Protein AF-A0A2D6M7A3-F1 (afdb_monomer)

pLDDT: mean 88.53, std 9.13, range [59.22, 98.5]

Mean predicted aligned error: 9.31 Å

Radius of gyration: 21.41 Å; Cα contacts (8 Å, |Δi|>4): 533; chains: 1; bounding box: 52×38×62 Å

Nearest PDB structures (foldseek):
  8xf6-assembly1_B  TM=5.088E-01  e=5.674E-06  Homo sapiens
  3fcu-assembly2_D  TM=5.074E-01  e=4.278E-06  Homo sapiens
  2iue-assembly1_A  TM=6.075E-01  e=1.885E-04  Mus musculus
  8zmn-assembly1_A  TM=5.609E-01  e=1.683E-04  Rattus norvegicus
  8zjf-assembly1_A  TM=5.596E-01  e=3.558E-03  Homo sapiens

Solvent-accessible surface area (backbone atoms only — not comparable to full-atom values): 14429 Å² total; per-residue (Å²): 121,51,74,40,71,53,63,30,53,67,74,62,65,36,40,33,35,39,34,32,31,47,39,34,80,81,40,67,83,44,52,67,59,51,33,54,40,49,51,53,48,52,57,55,47,54,72,63,32,74,48,41,34,38,36,40,31,30,7,16,64,91,62,66,31,78,52,67,78,41,40,78,86,51,54,72,65,60,61,52,42,45,77,78,69,49,63,74,41,92,45,48,16,41,68,53,12,50,54,48,38,49,72,30,83,72,35,50,67,63,62,53,90,80,30,28,39,37,39,36,42,38,31,68,43,38,60,65,45,94,72,49,45,65,61,52,49,55,48,51,51,64,75,43,65,88,34,59,67,52,73,45,26,32,20,27,45,90,88,46,91,79,68,62,90,88,27,37,14,58,50,40,38,50,38,18,44,78,70,77,37,73,48,41,51,58,75,53,94,69,60,70,60,55,57,77,61,32,55,92,83,54,57,62,58,36,61,44,70,54,91,63,77,64,61,40,73,94,50,56,46,44,26,51,73,88,40,80,61,82,64,62,46,79,40,76,95,71,45,26,42,36,43,80,55,66,61,58,65,57,40,38,40,38,39,37,30,39,60,72,131

Secondary structure (DSSP, 8-state):
-EEEEEEPPPP---EEEEEEE--SSGGGGTHHHHHHHHHHHHHHHHHH-S-EEEEEEES-TTS--EEEEE-TTS-HHHHHHHHHHSPP-S---HHHHHHHHHHSHHHHTSS-TTSEEEEEEEESS---SS--HHHHHHHHHHHTSSS-EEEEEEEPPTT-SSS-TTS--HHHHHHHHHTT-PPEETT-S--THHHHH-HHHH---SEEE-SSSSB-GGG-EEEETTEE--SEEEEGGGTEEEESSPPPTT-EEEEEE-B--

Structure (mmCIF, N/CA/C/O backbone):
data_AF-A0A2D6M7A3-F1
#
_entry.id   AF-A0A2D6M7A3-F1
#
loop_
_atom_site.group_PDB
_atom_site.id
_atom_site.type_symbol
_atom_site.label_atom_id
_atom_site.label_alt_id
_atom_site.label_comp_id
_atom_site.label_asym_id
_atom_site.label_entity_id
_atom_site.label_seq_id
_atom_site.pdbx_PDB_ins_code
_atom_site.Cartn_x
_atom_site.Cartn_y
_atom_site.Cartn_z
_atom_site.occupancy
_atom_site.B_iso_or_equiv
_atom_site.auth_seq_id
_atom_site.auth_comp_id
_atom_site.auth_asym_id
_atom_site.auth_atom_id
_atom_site.pdbx_PDB_model_num
ATOM 1 N N . MET A 1 1 ? -20.540 15.233 32.320 1.00 81.88 1 MET A N 1
ATOM 2 C CA . MET A 1 1 ? -20.611 13.918 31.666 1.00 81.88 1 MET A CA 1
ATOM 3 C C . MET A 1 1 ? -19.964 14.115 30.325 1.00 81.88 1 MET A C 1
ATOM 5 O O . MET A 1 1 ? -20.410 14.995 29.595 1.00 81.88 1 MET A O 1
ATOM 9 N N . VAL A 1 2 ? -18.862 13.417 30.117 1.00 92.69 2 VAL A N 1
ATOM 10 C CA . VAL A 1 2 ? -18.046 13.458 28.906 1.00 92.69 2 VAL A CA 1
ATOM 11 C C . VAL A 1 2 ? -18.419 12.233 28.083 1.00 92.69 2 VAL A C 1
ATOM 13 O O . VAL A 1 2 ? -18.835 11.224 28.662 1.00 92.69 2 VAL A O 1
ATOM 16 N N . VAL A 1 3 ? -18.362 12.362 26.762 1.00 93.50 3 VAL A N 1
ATOM 17 C CA . VAL A 1 3 ? -18.581 11.256 25.834 1.00 93.50 3 VAL A CA 1
ATOM 18 C C . VAL A 1 3 ? -17.462 11.295 24.808 1.00 93.50 3 VAL A C 1
ATOM 20 O O . VAL A 1 3 ? -17.334 12.297 24.107 1.00 93.50 3 VAL A O 1
ATOM 23 N N . ASP A 1 4 ? -16.697 10.213 24.733 1.00 93.38 4 ASP A N 1
ATOM 24 C CA . ASP A 1 4 ? -15.744 9.954 23.656 1.00 93.38 4 ASP A CA 1
ATOM 25 C C . ASP A 1 4 ? -16.260 8.805 22.800 1.00 93.38 4 ASP A C 1
ATOM 27 O O . ASP A 1 4 ? -16.917 7.893 23.303 1.00 93.38 4 ASP A O 1
ATOM 31 N N . SER A 1 5 ? -15.997 8.849 21.499 1.00 90.56 5 SER A N 1
ATOM 32 C CA . SER A 1 5 ? -16.544 7.867 20.568 1.00 90.56 5 SER A CA 1
ATOM 33 C C . SER A 1 5 ? -15.648 7.653 19.363 1.00 90.56 5 SER A C 1
ATOM 35 O O . SER A 1 5 ? -14.982 8.589 18.916 1.00 90.56 5 SER A O 1
ATOM 37 N N . PHE A 1 6 ? -15.724 6.466 18.771 1.00 84.19 6 PHE A N 1
ATOM 38 C CA . PHE A 1 6 ? -15.238 6.209 17.419 1.00 84.19 6 PHE A CA 1
ATOM 39 C C . PHE A 1 6 ? -16.247 5.354 16.648 1.00 84.19 6 PHE A C 1
ATOM 41 O O . PHE A 1 6 ? -17.058 4.643 17.237 1.00 84.19 6 PHE A O 1
ATOM 48 N N . ILE A 1 7 ? -16.187 5.432 15.322 1.00 83.25 7 ILE A N 1
ATOM 49 C CA . ILE A 1 7 ? -16.894 4.522 14.417 1.00 83.25 7 ILE A CA 1
ATOM 50 C C . ILE A 1 7 ? -15.827 3.623 13.803 1.00 83.25 7 ILE A C 1
ATOM 52 O O . ILE A 1 7 ? -14.792 4.139 13.366 1.00 83.25 7 ILE A O 1
ATOM 56 N N . GLN A 1 8 ? -16.036 2.305 13.825 1.00 80.75 8 GLN A N 1
ATOM 57 C CA . GLN A 1 8 ? -15.133 1.382 13.144 1.00 80.75 8 GLN A CA 1
ATOM 58 C C . GLN A 1 8 ? -15.080 1.719 11.653 1.00 80.75 8 GLN A C 1
ATOM 60 O O . GLN A 1 8 ? -16.109 2.087 11.082 1.00 80.75 8 GLN A O 1
ATOM 65 N N . PRO A 1 9 ? -13.918 1.575 10.997 1.00 69.62 9 PRO A N 1
ATOM 66 C CA . PRO A 1 9 ? -13.862 1.691 9.547 1.00 69.62 9 PRO A CA 1
ATOM 67 C C . PRO A 1 9 ? -14.862 0.727 8.890 1.00 69.62 9 PRO A C 1
ATOM 69 O O . PRO A 1 9 ? -15.189 -0.322 9.442 1.00 69.62 9 PRO A O 1
ATOM 72 N N . GLU A 1 10 ? -15.374 1.111 7.723 1.00 69.44 10 GLU A N 1
ATOM 73 C CA . GLU A 1 10 ? -16.173 0.222 6.878 1.00 69.44 10 GLU A CA 1
ATOM 74 C C . GLU A 1 10 ? -15.269 -0.862 6.265 1.00 69.44 10 GLU A C 1
ATOM 76 O O . GLU A 1 10 ? -14.080 -0.599 6.006 1.00 69.44 10 GLU A O 1
ATOM 81 N N . PRO A 1 11 ? -15.805 -2.075 6.022 1.00 70.44 11 PRO A N 1
ATOM 82 C CA . PRO A 1 11 ? -15.022 -3.127 5.402 1.00 70.44 11 PRO A CA 1
ATOM 83 C C . PRO A 1 11 ? -14.603 -2.676 4.004 1.00 70.44 11 PRO A C 1
ATOM 85 O O . PRO A 1 11 ? -15.306 -1.924 3.331 1.00 70.44 11 PRO A O 1
ATOM 88 N N . ILE A 1 12 ? -13.443 -3.136 3.555 1.00 77.75 12 ILE A N 1
ATOM 89 C CA . ILE A 1 12 ? -13.018 -2.891 2.180 1.00 77.75 12 ILE A CA 1
ATOM 90 C C . ILE A 1 12 ? -13.894 -3.747 1.280 1.00 77.75 12 ILE A C 1
ATOM 92 O O . ILE A 1 12 ? -13.818 -4.973 1.321 1.00 77.75 12 ILE A O 1
ATOM 96 N N . GLU A 1 13 ? -14.755 -3.104 0.500 1.00 81.88 13 GLU A N 1
ATOM 97 C CA . GLU A 1 13 ? -15.608 -3.808 -0.452 1.00 81.88 13 GLU A CA 1
ATOM 98 C C . GLU A 1 13 ? -14.823 -4.109 -1.728 1.00 81.88 13 GLU A C 1
ATOM 100 O O . GLU A 1 13 ? -14.692 -5.273 -2.098 1.00 81.88 13 GLU A O 1
ATOM 105 N N . GLU A 1 14 ? -14.217 -3.085 -2.332 1.00 91.38 14 GLU A N 1
ATOM 106 C CA . GLU A 1 14 ? -13.440 -3.178 -3.568 1.00 91.38 14 GLU A CA 1
ATOM 107 C C . GLU A 1 14 ? -12.038 -2.584 -3.372 1.00 91.38 14 GLU A C 1
ATOM 109 O O . GLU A 1 14 ? -11.898 -1.507 -2.792 1.00 91.38 14 GLU A O 1
ATOM 114 N N . LEU A 1 15 ? -11.002 -3.270 -3.869 1.00 93.06 15 LEU A N 1
ATOM 115 C CA . LEU A 1 15 ? -9.606 -2.839 -3.722 1.00 93.06 15 LEU A CA 1
ATOM 116 C C . LEU A 1 15 ? -8.824 -2.962 -5.029 1.00 93.06 15 LEU A C 1
ATOM 118 O O . LEU A 1 15 ? -8.725 -4.042 -5.610 1.00 93.06 15 LEU A O 1
ATOM 122 N N . ASP A 1 16 ? -8.211 -1.878 -5.480 1.00 95.62 16 ASP A N 1
ATOM 123 C CA . ASP A 1 16 ? -7.291 -1.901 -6.615 1.00 95.62 16 ASP A CA 1
ATOM 124 C C . ASP A 1 16 ? -5.852 -1.745 -6.127 1.00 95.62 16 ASP A C 1
ATOM 126 O O . ASP A 1 16 ? -5.492 -0.766 -5.478 1.00 95.62 16 ASP A O 1
ATOM 130 N N . VAL A 1 17 ? -5.022 -2.737 -6.441 1.00 94.88 17 VAL A N 1
ATOM 131 C CA . VAL A 1 17 ? -3.622 -2.817 -6.036 1.00 94.88 17 VAL A CA 1
ATOM 132 C C . VAL A 1 17 ? -2.731 -2.650 -7.260 1.00 94.88 17 VAL A C 1
ATOM 134 O O . VAL A 1 17 ? -2.709 -3.501 -8.151 1.00 94.88 17 VAL A O 1
ATOM 137 N N . LEU A 1 18 ? -1.975 -1.559 -7.313 1.00 96.81 18 LEU A N 1
ATOM 138 C CA . LEU A 1 18 ? -0.970 -1.335 -8.347 1.00 96.81 18 LEU A CA 1
ATOM 139 C C . LEU A 1 18 ? 0.415 -1.605 -7.770 1.00 96.81 18 LEU A C 1
ATOM 141 O O . LEU A 1 18 ? 0.785 -1.040 -6.748 1.00 96.81 18 LEU A O 1
ATOM 145 N N . ILE A 1 19 ? 1.192 -2.444 -8.439 1.00 95.50 19 ILE A N 1
ATOM 146 C CA . ILE A 1 19 ? 2.568 -2.761 -8.076 1.00 95.50 19 ILE A CA 1
ATOM 147 C C . ILE A 1 19 ? 3.467 -2.135 -9.130 1.00 95.50 19 ILE A C 1
ATOM 149 O O . ILE A 1 19 ? 3.507 -2.581 -10.276 1.00 95.50 19 ILE A O 1
ATOM 153 N N . SER A 1 20 ? 4.173 -1.087 -8.735 1.00 96.56 20 SER A N 1
ATOM 154 C CA . SER A 1 20 ? 5.286 -0.537 -9.491 1.00 96.56 20 SER A CA 1
ATOM 155 C C . SER A 1 20 ? 6.539 -1.288 -9.067 1.00 96.56 20 SER A C 1
ATOM 157 O O . SER A 1 20 ? 6.885 -1.293 -7.885 1.00 96.56 20 SER A O 1
ATOM 159 N N . LEU A 1 21 ? 7.153 -1.996 -10.013 1.00 94.75 21 LEU A N 1
ATOM 160 C CA . LEU A 1 21 ? 8.250 -2.922 -9.763 1.00 94.75 21 LEU A CA 1
ATOM 161 C C . LEU A 1 21 ? 9.481 -2.514 -10.563 1.00 94.75 21 LEU A C 1
ATOM 163 O O . LEU A 1 21 ? 9.412 -2.335 -11.787 1.00 94.75 21 LEU A O 1
ATOM 167 N N . ASP A 1 22 ? 10.612 -2.413 -9.876 1.00 92.50 22 ASP A N 1
ATOM 168 C CA . ASP A 1 22 ? 11.895 -2.341 -10.541 1.00 92.50 22 ASP A CA 1
ATOM 169 C C . ASP A 1 22 ? 12.209 -3.680 -11.234 1.00 92.50 22 ASP A C 1
ATOM 171 O O . ASP A 1 22 ? 12.154 -4.763 -10.650 1.00 92.50 22 ASP A O 1
ATOM 175 N N . THR A 1 23 ? 12.506 -3.592 -12.528 1.00 90.81 23 THR A N 1
ATOM 176 C CA . THR A 1 23 ? 12.861 -4.726 -13.397 1.00 90.81 23 THR A CA 1
ATOM 177 C C . THR A 1 23 ? 14.233 -4.532 -14.047 1.00 90.81 23 THR A C 1
ATOM 179 O O . THR A 1 23 ? 14.545 -5.124 -15.095 1.00 90.81 23 THR A O 1
ATOM 182 N N . SER A 1 24 ? 15.041 -3.668 -13.437 1.00 87.50 24 SER A N 1
ATOM 183 C CA . SER A 1 24 ? 16.445 -3.450 -13.733 1.00 87.50 24 SER A CA 1
ATOM 184 C C . SER A 1 24 ? 17.261 -4.739 -13.574 1.00 87.50 24 SER A C 1
ATOM 186 O O . SER A 1 24 ? 16.793 -5.801 -13.147 1.00 87.50 24 SER A O 1
ATOM 188 N N . GLY A 1 25 ? 18.522 -4.677 -13.998 1.00 78.62 25 GLY A N 1
ATOM 189 C CA . GLY A 1 25 ? 19.418 -5.827 -13.927 1.00 78.62 25 GLY A CA 1
ATOM 190 C C . GLY A 1 25 ? 19.862 -6.192 -12.507 1.00 78.62 25 GLY A C 1
ATOM 191 O O . GLY A 1 25 ? 20.263 -7.341 -12.310 1.00 78.62 25 GLY A O 1
ATOM 192 N N . SER A 1 26 ? 19.828 -5.250 -11.558 1.00 79.69 26 SER A N 1
ATOM 193 C CA . SER A 1 26 ? 20.210 -5.466 -10.152 1.00 79.69 26 SER A CA 1
ATOM 194 C C . SER A 1 26 ? 19.178 -6.331 -9.428 1.00 79.69 26 SER A C 1
ATOM 196 O O . SER A 1 26 ? 19.553 -7.301 -8.774 1.00 79.69 26 SER A O 1
ATOM 198 N N . MET A 1 27 ? 17.898 -6.139 -9.752 1.00 80.25 27 MET A N 1
ATOM 199 C CA . MET A 1 27 ? 16.759 -6.906 -9.233 1.00 80.25 27 MET A CA 1
ATOM 200 C C . MET A 1 27 ? 16.720 -8.395 -9.624 1.00 80.25 27 MET A C 1
ATOM 202 O O . MET A 1 27 ? 15.847 -9.136 -9.164 1.00 80.25 27 MET A O 1
ATOM 206 N N . HIS A 1 28 ? 17.629 -8.880 -10.483 1.00 69.50 28 HIS A N 1
ATOM 207 C CA . HIS A 1 28 ? 17.561 -10.253 -11.001 1.00 69.50 28 HIS A CA 1
ATOM 208 C C . HIS A 1 28 ? 17.656 -11.324 -9.908 1.00 69.50 28 HIS A C 1
ATOM 210 O O . HIS A 1 28 ? 17.030 -12.380 -10.031 1.00 69.50 28 HIS A O 1
ATOM 216 N N . ASP A 1 29 ? 18.407 -11.040 -8.845 1.00 67.56 29 ASP A N 1
ATOM 217 C CA . ASP A 1 29 ? 18.586 -11.955 -7.720 1.00 67.56 29 ASP A CA 1
ATOM 218 C C . ASP A 1 29 ? 17.421 -11.865 -6.706 1.00 67.56 29 ASP A C 1
ATOM 220 O O . ASP A 1 29 ? 17.256 -12.776 -5.898 1.00 67.56 29 ASP A O 1
ATOM 224 N N . ASN A 1 30 ? 16.560 -10.839 -6.799 1.00 68.75 30 ASN A N 1
ATOM 225 C CA . ASN A 1 30 ? 15.437 -10.585 -5.886 1.00 68.75 30 ASN A CA 1
ATOM 226 C C . ASN A 1 30 ? 14.082 -11.095 -6.404 1.00 68.75 30 ASN A C 1
ATOM 228 O O . ASN A 1 30 ? 13.102 -11.091 -5.662 1.00 68.75 30 ASN A O 1
ATOM 232 N N . PHE A 1 31 ? 13.976 -11.561 -7.655 1.00 69.81 31 PHE A N 1
ATOM 233 C CA . PHE A 1 31 ? 12.684 -11.989 -8.218 1.00 69.81 31 PHE A CA 1
ATOM 234 C C . PHE A 1 31 ? 12.027 -13.159 -7.471 1.00 69.81 31 PHE A C 1
ATOM 236 O O . PHE A 1 31 ? 10.799 -13.264 -7.480 1.00 69.81 31 PHE A O 1
ATOM 243 N N . GLU A 1 32 ? 12.810 -14.045 -6.846 1.00 73.06 32 GLU A N 1
ATOM 244 C CA . GLU A 1 32 ? 12.264 -15.134 -6.024 1.00 73.06 32 GLU A CA 1
ATOM 245 C C . GLU A 1 32 ? 11.628 -14.586 -4.737 1.00 73.06 32 GLU A C 1
ATOM 247 O O . GLU A 1 32 ? 10.501 -14.961 -4.407 1.00 73.06 32 GLU A O 1
ATOM 252 N N . ASP A 1 33 ? 12.290 -13.635 -4.076 1.00 75.50 33 ASP A N 1
ATOM 253 C CA . ASP A 1 33 ? 11.784 -12.975 -2.869 1.00 75.50 33 ASP A CA 1
ATOM 254 C C . ASP A 1 33 ? 10.561 -12.108 -3.181 1.00 75.50 33 ASP A C 1
ATOM 256 O O . ASP A 1 33 ? 9.543 -12.209 -2.497 1.00 75.50 33 ASP A O 1
ATOM 260 N N . VAL A 1 34 ? 10.590 -11.368 -4.296 1.00 79.06 34 VAL A N 1
ATOM 261 C CA . VAL A 1 34 ? 9.432 -10.619 -4.807 1.00 79.06 34 VAL A CA 1
ATOM 262 C C . VAL A 1 34 ? 8.253 -11.557 -5.050 1.00 79.06 34 VAL A C 1
ATOM 264 O O . VAL A 1 34 ? 7.145 -11.273 -4.603 1.00 79.06 34 VAL A O 1
ATOM 267 N N . ALA A 1 35 ? 8.456 -12.694 -5.720 1.00 78.50 35 ALA A N 1
ATOM 268 C CA . ALA A 1 35 ? 7.373 -13.642 -5.982 1.00 78.50 35 ALA A CA 1
ATOM 269 C C . ALA A 1 35 ? 6.780 -14.222 -4.684 1.00 78.50 35 ALA A C 1
ATOM 271 O O . ALA A 1 35 ? 5.557 -14.310 -4.555 1.00 78.50 35 ALA A O 1
ATOM 272 N N . ASN A 1 36 ? 7.622 -14.574 -3.708 1.00 79.75 36 ASN A N 1
ATOM 273 C CA . ASN A 1 36 ? 7.169 -15.065 -2.404 1.00 79.75 36 ASN A CA 1
ATOM 274 C C . ASN A 1 36 ? 6.400 -13.988 -1.625 1.00 79.75 36 ASN A C 1
ATOM 276 O O . ASN A 1 36 ? 5.311 -14.258 -1.111 1.00 79.75 36 ASN A O 1
ATOM 280 N N . GLY A 1 37 ? 6.919 -12.760 -1.596 1.00 80.81 37 GLY A N 1
ATOM 281 C CA . GLY A 1 37 ? 6.265 -11.614 -0.974 1.00 80.81 37 GLY A CA 1
ATOM 282 C C . GLY A 1 37 ? 4.910 -11.298 -1.610 1.00 80.81 37 GLY A C 1
ATOM 283 O O . GLY A 1 37 ? 3.940 -11.042 -0.898 1.00 80.81 37 GLY A O 1
ATOM 284 N N . MET A 1 38 ? 4.798 -11.404 -2.938 1.00 80.25 38 MET A N 1
ATOM 285 C CA . MET A 1 38 ? 3.532 -11.201 -3.653 1.00 80.25 38 MET A CA 1
ATOM 286 C C . MET A 1 38 ? 2.474 -12.253 -3.310 1.00 80.25 38 MET A C 1
ATOM 288 O O . MET A 1 38 ? 1.291 -11.924 -3.244 1.00 80.25 38 MET A O 1
ATOM 292 N N . GLU A 1 39 ? 2.860 -13.504 -3.054 1.00 83.12 39 GLU A N 1
ATOM 293 C CA . GLU A 1 39 ? 1.905 -14.527 -2.611 1.00 83.12 39 GLU A CA 1
ATOM 294 C C . GLU A 1 39 ? 1.387 -14.252 -1.197 1.00 83.12 39 GLU A C 1
ATOM 296 O O . GLU A 1 39 ? 0.187 -14.392 -0.951 1.00 83.12 39 GLU A O 1
ATOM 301 N N . LEU A 1 40 ? 2.258 -13.826 -0.276 1.00 82.06 40 LEU A N 1
ATOM 302 C CA . LEU A 1 40 ? 1.838 -13.408 1.067 1.00 82.06 40 LEU A CA 1
ATOM 303 C C . LEU A 1 40 ? 0.864 -12.231 0.987 1.00 82.06 40 LEU A C 1
ATOM 305 O O . LEU A 1 40 ? -0.221 -12.281 1.564 1.00 82.06 40 LEU A O 1
ATOM 309 N N . LEU A 1 41 ? 1.211 -11.225 0.188 1.00 83.62 41 LEU A N 1
ATOM 310 C CA . LEU A 1 41 ? 0.390 -10.049 -0.063 1.00 83.62 41 LEU A CA 1
ATOM 311 C C . LEU A 1 41 ? -0.979 -10.428 -0.642 1.00 83.62 41 LEU A C 1
ATOM 313 O O . LEU A 1 41 ? -1.999 -9.975 -0.129 1.00 83.62 41 LEU A O 1
ATOM 317 N N . ARG A 1 42 ? -1.035 -11.308 -1.651 1.00 85.00 42 ARG A N 1
ATOM 318 C CA . ARG A 1 42 ? -2.300 -11.813 -2.213 1.00 85.00 42 ARG A CA 1
ATOM 319 C C . ARG A 1 42 ? -3.165 -12.474 -1.141 1.00 85.00 42 ARG A C 1
ATOM 321 O O . ARG A 1 42 ? -4.359 -12.198 -1.064 1.00 85.00 42 ARG A O 1
ATOM 328 N N . LEU A 1 43 ? -2.575 -13.346 -0.322 1.00 85.12 43 LEU A N 1
ATOM 329 C CA . LEU A 1 43 ? -3.286 -14.039 0.755 1.00 85.12 43 LEU A CA 1
ATOM 330 C C . LEU A 1 43 ? -3.809 -13.073 1.820 1.00 85.12 43 LEU A C 1
ATOM 332 O O . LEU A 1 43 ? -4.890 -13.300 2.361 1.00 85.12 43 LEU A O 1
ATOM 336 N N . ASP A 1 44 ? -3.058 -12.022 2.128 1.00 84.38 44 ASP A N 1
ATOM 337 C CA . ASP A 1 44 ? -3.465 -10.991 3.077 1.00 84.38 44 ASP A CA 1
ATOM 338 C C . ASP A 1 44 ? -4.607 -10.134 2.516 1.00 84.38 44 ASP A C 1
ATOM 340 O O . ASP A 1 44 ? -5.608 -9.938 3.202 1.00 84.38 44 ASP A O 1
ATOM 344 N N . ILE A 1 45 ? -4.533 -9.729 1.246 1.00 86.25 45 ILE A N 1
ATOM 345 C CA . ILE A 1 45 ? -5.610 -9.007 0.550 1.00 86.25 45 ILE A CA 1
ATOM 346 C C . ILE A 1 45 ? -6.889 -9.850 0.474 1.00 86.25 45 ILE A C 1
ATOM 348 O O . ILE A 1 45 ? -7.973 -9.348 0.761 1.00 86.25 45 ILE A O 1
ATOM 352 N N . GLU A 1 46 ? -6.778 -11.148 0.184 1.00 86.12 46 GLU A N 1
ATOM 353 C CA . GLU A 1 46 ? -7.920 -12.075 0.137 1.00 86.12 46 GLU A CA 1
ATOM 354 C C . GLU A 1 46 ? -8.623 -12.272 1.484 1.00 86.12 46 GLU A C 1
ATOM 356 O O . GLU A 1 46 ? -9.779 -12.703 1.521 1.00 86.12 46 GLU A O 1
ATOM 361 N N . ARG A 1 47 ? -7.951 -11.965 2.601 1.00 81.19 47 ARG A N 1
ATOM 362 C CA . ARG A 1 47 ? -8.595 -11.930 3.924 1.00 81.19 47 ARG A CA 1
ATOM 363 C C . ARG A 1 47 ? -9.435 -10.673 4.126 1.00 81.19 47 ARG A C 1
ATOM 365 O O . ARG A 1 47 ? -10.328 -10.704 4.969 1.00 81.19 47 ARG A O 1
ATOM 372 N N . LEU A 1 48 ? -9.146 -9.604 3.386 1.00 79.56 48 LEU A N 1
ATOM 373 C CA . LEU A 1 48 ? -9.847 -8.324 3.461 1.00 79.56 48 LEU A CA 1
ATOM 374 C C . LEU A 1 48 ? -11.033 -8.296 2.498 1.00 79.56 48 LEU A C 1
ATOM 376 O O . LEU A 1 48 ? -12.156 -8.030 2.918 1.00 79.56 48 LEU A O 1
ATOM 380 N N . THR A 1 49 ? -10.798 -8.617 1.224 1.00 85.81 49 THR A N 1
ATOM 381 C CA . THR A 1 49 ? -11.835 -8.666 0.189 1.00 85.81 49 THR A CA 1
ATOM 382 C C . THR A 1 49 ? -11.516 -9.695 -0.895 1.00 85.81 49 THR A C 1
ATOM 384 O O . THR A 1 49 ? -10.362 -10.001 -1.185 1.00 85.81 49 THR A O 1
ATOM 387 N N . LEU A 1 50 ? -12.564 -10.225 -1.529 1.00 86.56 50 LEU A N 1
ATOM 388 C CA . LEU A 1 50 ? -12.456 -11.053 -2.735 1.00 86.56 50 LEU A CA 1
ATOM 389 C C . LEU A 1 50 ? -12.633 -10.242 -4.030 1.00 86.56 50 LEU A C 1
ATOM 391 O O . LEU A 1 50 ? -12.466 -10.803 -5.118 1.00 86.56 50 LEU A O 1
ATOM 395 N N . ASP A 1 51 ? -12.981 -8.957 -3.922 1.00 92.19 51 ASP A N 1
ATOM 396 C CA . ASP A 1 51 ? -13.161 -8.037 -5.047 1.00 92.19 51 ASP A CA 1
ATOM 397 C C . ASP A 1 51 ? -11.942 -7.115 -5.206 1.00 92.19 51 ASP A C 1
ATOM 399 O O . ASP A 1 51 ? -11.987 -5.895 -5.015 1.00 92.19 51 ASP A O 1
ATOM 403 N N . TYR A 1 52 ? -10.812 -7.737 -5.542 1.00 93.25 52 TYR A N 1
ATOM 404 C CA . TYR A 1 52 ? -9.551 -7.044 -5.770 1.00 93.25 52 TYR A CA 1
ATOM 405 C C . TYR A 1 52 ? -9.107 -7.087 -7.235 1.00 93.25 52 TYR A C 1
ATOM 407 O O . TYR A 1 52 ? -9.456 -8.012 -7.978 1.00 93.25 52 TYR A O 1
ATOM 415 N N . LYS A 1 53 ? -8.260 -6.131 -7.632 1.00 94.62 53 LYS A N 1
ATOM 416 C CA . LYS A 1 53 ? -7.492 -6.189 -8.884 1.00 94.62 53 LYS A CA 1
ATOM 417 C C . LYS A 1 53 ? -6.027 -5.854 -8.658 1.00 94.62 53 LYS A C 1
ATOM 419 O O . LYS A 1 53 ? -5.717 -4.794 -8.140 1.00 94.62 53 LYS A O 1
ATOM 424 N N . PHE A 1 54 ? -5.137 -6.709 -9.140 1.00 94.81 54 PHE A N 1
ATOM 425 C CA . PHE A 1 54 ? -3.702 -6.465 -9.202 1.00 94.81 54 PHE A CA 1
ATOM 426 C C . PHE A 1 54 ? -3.277 -6.004 -10.589 1.00 94.81 54 PHE A C 1
ATOM 428 O O . PHE A 1 54 ? -3.586 -6.656 -11.587 1.00 94.81 54 PHE A O 1
ATOM 435 N N . GLY A 1 55 ? -2.523 -4.916 -10.650 1.00 95.44 55 GLY A N 1
ATOM 436 C CA . GLY A 1 55 ? -1.787 -4.483 -11.831 1.00 95.44 55 GLY A CA 1
ATOM 437 C C . GLY A 1 55 ? -0.300 -4.430 -11.520 1.00 95.44 55 GLY A C 1
ATOM 438 O O . GLY A 1 55 ? 0.079 -4.010 -10.435 1.00 95.44 55 GLY A O 1
ATOM 439 N N . TYR A 1 56 ? 0.533 -4.829 -12.471 1.00 95.38 56 TYR A N 1
ATOM 440 C CA . TYR A 1 56 ? 1.986 -4.739 -12.369 1.00 95.38 56 TYR A CA 1
ATOM 441 C C . TYR A 1 56 ? 2.494 -3.799 -13.451 1.00 95.38 56 TYR A C 1
ATOM 443 O O . TYR A 1 56 ? 2.130 -3.972 -14.617 1.00 95.38 56 TYR A O 1
ATOM 451 N N . ILE A 1 57 ? 3.333 -2.838 -13.079 1.00 97.00 57 ILE A N 1
ATOM 452 C CA . ILE A 1 57 ? 4.018 -1.944 -14.010 1.00 97.00 57 ILE A CA 1
ATOM 453 C C . ILE A 1 57 ? 5.521 -1.940 -13.764 1.00 97.00 57 ILE A C 1
ATOM 455 O O . ILE A 1 57 ? 5.977 -2.223 -12.658 1.00 97.00 57 ILE A O 1
ATOM 459 N N . THR A 1 58 ? 6.291 -1.604 -14.795 1.00 96.19 58 THR A N 1
ATOM 460 C CA . THR A 1 58 ? 7.726 -1.332 -14.642 1.00 96.19 58 THR A CA 1
ATOM 461 C C . THR A 1 58 ? 7.967 0.084 -14.123 1.00 96.19 58 THR A C 1
ATOM 463 O O . THR A 1 58 ? 7.175 0.989 -14.383 1.00 96.19 58 THR A O 1
ATOM 466 N N . MET A 1 59 ? 9.100 0.307 -13.460 1.00 95.94 59 MET A N 1
ATOM 467 C CA . MET A 1 59 ? 9.539 1.630 -12.989 1.00 95.94 59 MET A CA 1
ATOM 468 C C . MET A 1 59 ? 10.231 2.489 -14.067 1.00 95.94 59 MET A C 1
ATOM 470 O O . MET A 1 59 ? 11.074 3.322 -13.762 1.00 95.94 59 MET A O 1
ATOM 474 N N . ASP A 1 60 ? 9.870 2.337 -15.345 1.00 95.50 60 ASP A N 1
ATOM 475 C CA . ASP A 1 60 ? 10.465 3.111 -16.444 1.00 95.50 60 ASP A CA 1
ATOM 476 C C . ASP A 1 60 ? 9.379 3.852 -17.237 1.00 95.50 60 ASP A C 1
ATOM 478 O O . ASP A 1 60 ? 8.679 3.241 -18.053 1.00 95.50 60 ASP A O 1
ATOM 482 N N . PRO A 1 61 ? 9.235 5.180 -17.067 1.00 93.62 61 PRO A N 1
ATOM 483 C CA . PRO A 1 61 ? 8.211 5.950 -17.772 1.00 93.62 61 PRO A CA 1
ATOM 484 C C . PRO A 1 61 ? 8.444 6.016 -19.290 1.00 93.62 61 PRO A C 1
ATOM 486 O O . PRO A 1 61 ? 7.528 6.349 -20.043 1.00 93.62 61 PRO A O 1
ATOM 489 N N . THR A 1 62 ? 9.653 5.715 -19.773 1.00 92.12 62 THR A N 1
ATOM 490 C CA . THR A 1 62 ? 9.978 5.710 -21.207 1.00 92.12 62 THR A CA 1
ATOM 491 C C . THR A 1 62 ? 9.665 4.375 -21.878 1.00 92.12 62 THR A C 1
ATOM 493 O O . THR A 1 62 ? 9.488 4.327 -23.100 1.00 92.12 62 THR A O 1
ATOM 496 N N . ASN A 1 63 ? 9.562 3.307 -21.087 1.00 91.38 63 ASN A N 1
ATOM 497 C CA . ASN A 1 63 ? 9.271 1.950 -21.527 1.00 91.38 63 ASN A CA 1
ATOM 498 C C . ASN A 1 63 ? 8.367 1.235 -20.512 1.00 91.38 63 ASN A C 1
ATOM 500 O O . ASN A 1 63 ? 8.742 0.215 -19.929 1.00 91.38 63 ASN A O 1
ATOM 504 N N . ILE A 1 64 ? 7.171 1.794 -20.310 1.00 93.81 64 ILE A N 1
ATOM 505 C CA . ILE A 1 64 ? 6.203 1.252 -19.360 1.00 93.81 64 ILE A CA 1
ATOM 506 C C . ILE A 1 64 ? 5.730 -0.133 -19.827 1.00 93.81 64 ILE A C 1
ATOM 508 O O . ILE A 1 64 ? 5.140 -0.292 -20.899 1.00 93.81 64 ILE A O 1
ATOM 512 N N . GLY A 1 65 ? 6.030 -1.158 -19.036 1.00 94.50 65 GLY A N 1
ATOM 513 C CA . GLY A 1 65 ? 5.390 -2.462 -19.124 1.00 94.50 65 GLY A CA 1
ATOM 514 C C . GLY A 1 65 ? 4.152 -2.464 -18.241 1.00 94.50 65 GLY A C 1
ATOM 515 O O . GLY A 1 65 ? 4.179 -1.868 -17.171 1.00 94.50 65 GLY A O 1
ATOM 516 N N . TYR A 1 66 ? 3.084 -3.130 -18.674 1.00 95.69 66 TYR A N 1
ATOM 517 C CA . TYR A 1 66 ? 1.893 -3.355 -17.858 1.00 95.69 66 TYR A CA 1
ATOM 518 C C . TYR A 1 66 ? 1.406 -4.791 -18.018 1.00 95.69 66 TYR A C 1
ATOM 520 O O . TYR A 1 66 ? 1.333 -5.312 -19.136 1.00 95.69 66 TYR A O 1
ATOM 528 N N . ILE A 1 67 ? 1.073 -5.430 -16.898 1.00 94.12 67 ILE A N 1
ATOM 529 C CA . ILE A 1 67 ? 0.471 -6.759 -16.859 1.00 94.12 67 ILE A CA 1
ATOM 530 C C . ILE A 1 67 ? -0.651 -6.784 -15.821 1.00 94.12 67 ILE A C 1
ATOM 532 O O . ILE A 1 67 ? -0.487 -6.333 -14.689 1.00 94.12 67 ILE A O 1
ATOM 536 N N . GLY A 1 68 ? -1.792 -7.344 -16.220 1.00 92.50 68 GLY A N 1
ATOM 537 C CA . GLY A 1 68 ? -3.001 -7.443 -15.412 1.00 92.50 68 GLY A CA 1
ATOM 538 C C . GLY A 1 68 ? -4.249 -7.060 -16.223 1.00 92.50 68 GLY A C 1
ATOM 539 O O . GLY A 1 68 ? -4.197 -7.039 -17.457 1.00 92.50 68 GLY A O 1
ATOM 540 N N . PRO A 1 69 ? -5.374 -6.764 -15.553 1.00 93.62 69 PRO A N 1
ATOM 541 C CA . PRO A 1 69 ? -5.579 -6.955 -14.121 1.00 93.62 69 PRO A CA 1
ATOM 542 C C . PRO A 1 69 ? -5.666 -8.446 -13.762 1.00 93.62 69 PRO A C 1
ATOM 544 O O . PRO A 1 69 ? -6.212 -9.239 -14.530 1.00 93.62 69 PRO A O 1
ATOM 547 N N . TYR A 1 70 ? -5.159 -8.814 -12.588 1.00 93.50 70 TYR A N 1
ATOM 548 C CA . TYR A 1 70 ? -5.404 -10.118 -11.972 1.00 93.50 70 TYR A CA 1
ATOM 549 C C . TYR A 1 70 ? -6.392 -9.977 -10.820 1.00 93.50 70 TYR A C 1
ATOM 551 O O . TYR A 1 70 ? -6.290 -9.050 -10.028 1.00 93.50 70 TYR A O 1
ATOM 559 N N . ASP A 1 71 ? -7.328 -10.903 -10.708 1.00 92.56 71 ASP A N 1
ATOM 560 C CA . ASP A 1 71 ? -8.403 -10.889 -9.715 1.00 92.56 71 ASP A CA 1
ATOM 561 C C . ASP A 1 71 ? -8.574 -12.276 -9.074 1.00 92.56 71 ASP A C 1
ATOM 563 O O . ASP A 1 71 ? -7.819 -13.208 -9.365 1.00 92.56 71 ASP A O 1
ATOM 567 N N . SER A 1 72 ? -9.607 -12.448 -8.248 1.00 88.94 72 SER A N 1
ATOM 568 C CA . SER A 1 72 ? -9.924 -13.723 -7.587 1.00 88.94 72 SER A CA 1
ATOM 569 C C . SER A 1 72 ? -10.251 -14.885 -8.541 1.00 88.94 72 SER A C 1
ATOM 571 O O . SER A 1 72 ? -10.337 -16.038 -8.108 1.00 88.94 72 SER A O 1
ATOM 573 N N . SER A 1 73 ? -10.425 -14.623 -9.842 1.00 90.62 73 SER A N 1
ATOM 574 C CA . SER A 1 73 ? -10.590 -15.651 -10.876 1.00 90.62 73 SER A CA 1
ATOM 575 C C . SER A 1 73 ? -9.275 -16.063 -11.548 1.00 90.62 73 SER A C 1
ATOM 577 O O . SER A 1 73 ? -9.225 -17.093 -12.231 1.00 90.62 73 SER A O 1
ATOM 579 N N . SER A 1 74 ? -8.212 -15.282 -11.350 1.00 91.62 74 SER A N 1
ATOM 580 C CA . SER A 1 74 ? -6.875 -15.546 -11.881 1.00 91.62 74 SER A CA 1
ATOM 581 C C . SER A 1 74 ? -6.198 -16.684 -11.120 1.00 91.62 74 SER A C 1
ATOM 583 O O . SER A 1 74 ? -6.441 -16.897 -9.932 1.00 91.62 74 SER A O 1
ATOM 585 N N . SER A 1 75 ? -5.340 -17.458 -11.793 1.00 88.94 75 SER A N 1
ATOM 586 C CA . SER A 1 75 ? -4.611 -18.516 -11.092 1.00 88.94 75 SER A CA 1
ATOM 587 C C . SER A 1 75 ? -3.471 -17.923 -10.263 1.00 88.94 75 SER A C 1
ATOM 589 O O . SER A 1 75 ? -2.799 -16.990 -10.703 1.00 88.94 75 SER A O 1
ATOM 591 N N . SER A 1 76 ? -3.187 -18.506 -9.094 1.00 83.75 76 SER A N 1
ATOM 592 C CA . SER A 1 76 ? -2.045 -18.087 -8.265 1.00 83.75 76 SER A CA 1
ATOM 593 C C . SER A 1 76 ? -0.720 -18.166 -9.033 1.00 83.75 76 SER A C 1
ATOM 595 O O . SER A 1 76 ? 0.176 -17.366 -8.806 1.00 83.75 76 SER A O 1
ATOM 597 N N . ILE A 1 77 ? -0.607 -19.097 -9.992 1.00 85.94 77 ILE A N 1
ATOM 598 C CA . ILE A 1 77 ? 0.577 -19.232 -10.851 1.00 85.94 77 ILE A CA 1
ATOM 599 C C . ILE A 1 77 ? 0.725 -18.021 -11.776 1.00 85.94 77 ILE A C 1
ATOM 601 O O . ILE A 1 77 ? 1.837 -17.535 -11.943 1.00 85.94 77 ILE A O 1
ATOM 605 N N . ASP A 1 78 ? -0.362 -17.527 -12.374 1.00 87.94 78 ASP A N 1
ATOM 606 C CA . ASP A 1 78 ? -0.287 -16.376 -13.283 1.00 87.94 78 ASP A CA 1
ATOM 607 C C . ASP A 1 78 ? 0.160 -15.111 -12.540 1.00 87.94 78 ASP A C 1
ATOM 609 O O . ASP A 1 78 ? 0.973 -14.353 -13.063 1.00 87.94 78 ASP A O 1
ATOM 613 N N . MET A 1 79 ? -0.319 -14.928 -11.307 1.00 84.38 79 MET A N 1
ATOM 614 C CA . MET A 1 79 ? 0.051 -13.796 -10.456 1.00 84.38 79 MET A CA 1
ATOM 615 C C . MET A 1 79 ? 1.503 -13.900 -9.966 1.00 84.38 79 MET A C 1
ATOM 617 O O . MET A 1 79 ? 2.259 -12.941 -10.086 1.00 84.38 79 MET A O 1
ATOM 621 N N . LEU A 1 80 ? 1.938 -15.089 -9.529 1.00 84.94 80 LEU A N 1
ATOM 622 C CA . LEU A 1 80 ? 3.339 -15.372 -9.173 1.00 84.94 80 LEU A CA 1
ATOM 623 C C . LEU A 1 80 ? 4.311 -15.137 -10.337 1.00 84.94 80 LEU A C 1
ATOM 625 O O . LEU A 1 80 ? 5.458 -14.742 -10.139 1.00 84.94 80 LEU A O 1
ATOM 629 N N . MET A 1 81 ? 3.866 -15.404 -11.564 1.00 86.38 81 MET A N 1
ATOM 630 C CA . MET A 1 81 ? 4.674 -15.202 -12.763 1.00 86.38 81 MET A CA 1
ATOM 631 C C . MET A 1 81 ? 4.687 -13.748 -13.241 1.00 86.38 81 MET A C 1
ATOM 633 O O . MET A 1 81 ? 5.574 -13.406 -14.021 1.00 86.38 81 MET A O 1
ATOM 637 N N . ALA A 1 82 ? 3.754 -12.898 -12.801 1.00 87.44 82 ALA A N 1
ATOM 638 C CA . ALA A 1 82 ? 3.596 -11.538 -13.315 1.00 87.44 82 ALA A CA 1
ATOM 639 C C . ALA A 1 82 ? 4.885 -10.691 -13.247 1.00 87.44 82 ALA A C 1
ATOM 641 O O . ALA A 1 82 ? 5.243 -10.129 -14.287 1.00 87.44 82 ALA A O 1
ATOM 642 N N . PRO A 1 83 ? 5.658 -10.680 -12.136 1.00 85.56 83 PRO A N 1
ATOM 643 C CA . PRO A 1 83 ? 6.950 -9.985 -12.082 1.00 85.56 83 PRO A CA 1
ATOM 644 C C . PRO A 1 83 ? 7.924 -10.411 -13.190 1.00 85.56 83 PRO A C 1
ATOM 646 O O . PRO A 1 83 ? 8.573 -9.580 -13.813 1.00 85.56 83 PRO A O 1
ATOM 649 N N . ASN A 1 84 ? 7.973 -11.712 -13.497 1.00 85.19 84 ASN A N 1
ATOM 650 C CA . ASN A 1 84 ? 8.877 -12.288 -14.499 1.00 85.19 84 ASN A CA 1
ATOM 651 C C . ASN A 1 84 ? 8.422 -12.054 -15.949 1.00 85.19 84 ASN A C 1
ATOM 653 O O . ASN A 1 84 ? 9.177 -12.317 -16.888 1.00 85.19 84 ASN A O 1
ATOM 657 N N . LEU A 1 85 ? 7.170 -11.645 -16.151 1.00 89.94 85 LEU A N 1
ATOM 658 C CA . LEU A 1 85 ? 6.619 -11.368 -17.474 1.00 89.94 85 LEU A CA 1
ATOM 659 C C . LEU A 1 85 ? 6.806 -9.904 -17.883 1.00 89.94 85 LEU A C 1
ATOM 661 O O . LEU A 1 85 ? 6.699 -9.601 -19.076 1.00 89.94 85 LEU A O 1
ATOM 665 N N . LEU A 1 86 ? 7.079 -9.010 -16.926 1.00 90.50 86 LEU A N 1
ATOM 666 C CA . LEU A 1 86 ? 7.390 -7.618 -17.221 1.00 90.50 86 LEU A CA 1
ATOM 667 C C . LEU A 1 86 ? 8.693 -7.518 -18.035 1.00 90.50 86 LEU A C 1
ATOM 669 O O . LEU A 1 86 ? 9.617 -8.319 -17.855 1.00 90.50 86 LEU A O 1
ATOM 673 N N . PRO A 1 87 ? 8.782 -6.564 -18.977 1.00 91.38 87 PRO A N 1
ATOM 674 C CA . PRO A 1 87 ? 10.019 -6.331 -19.705 1.00 91.38 87 PRO A CA 1
ATOM 675 C C . PRO A 1 87 ? 11.079 -5.778 -18.753 1.00 91.38 87 PRO A C 1
ATOM 677 O O . PRO A 1 87 ? 10.760 -4.956 -17.910 1.00 91.38 87 PRO A O 1
ATOM 680 N N . SER A 1 88 ? 12.341 -6.166 -18.938 1.00 90.75 88 SER A N 1
ATOM 681 C CA . SER A 1 88 ? 13.441 -5.516 -18.220 1.00 90.75 88 SER A CA 1
ATOM 682 C C . SER A 1 88 ? 13.616 -4.075 -18.699 1.00 90.75 88 SER A C 1
ATOM 684 O O . SER A 1 88 ? 13.601 -3.806 -19.911 1.00 90.75 88 SER A O 1
ATOM 686 N N . THR A 1 89 ? 13.786 -3.164 -17.747 1.00 91.94 89 THR A N 1
ATOM 687 C CA . THR A 1 89 ? 13.945 -1.726 -17.976 1.00 91.94 89 THR A CA 1
ATOM 688 C C . THR A 1 89 ? 15.300 -1.221 -17.485 1.00 91.94 89 THR A C 1
ATOM 690 O O . THR A 1 89 ? 16.094 -1.986 -16.944 1.00 91.94 89 THR A O 1
ATOM 693 N N . GLY A 1 90 ? 15.625 0.039 -17.788 1.00 88.00 90 GLY A N 1
ATOM 694 C CA . GLY A 1 90 ? 16.925 0.635 -17.442 1.00 88.00 90 GLY A CA 1
ATOM 695 C C . GLY A 1 90 ? 16.833 1.900 -16.597 1.00 88.00 90 GLY A C 1
ATOM 696 O O . GLY A 1 90 ? 17.818 2.630 -16.536 1.00 88.00 90 GLY A O 1
ATOM 697 N N . TYR A 1 91 ? 15.646 2.180 -16.065 1.00 91.75 91 TYR A N 1
ATOM 698 C CA . TYR A 1 91 ? 15.370 3.270 -15.145 1.00 91.75 91 TYR A CA 1
ATOM 699 C C . TYR A 1 91 ? 14.552 2.733 -13.973 1.00 91.75 91 TYR A C 1
ATOM 701 O O . TYR A 1 91 ? 13.691 1.869 -14.163 1.00 91.75 91 TYR A O 1
ATOM 709 N N . GLU A 1 92 ? 14.813 3.315 -12.810 1.00 93.12 92 GLU A N 1
ATOM 710 C CA . GLU A 1 92 ? 14.217 3.015 -11.510 1.00 93.12 92 GLU A CA 1
ATOM 711 C C . GLU A 1 92 ? 13.422 4.252 -11.023 1.00 93.12 92 GLU A C 1
ATOM 713 O O . GLU A 1 92 ? 13.629 4.813 -9.948 1.00 93.12 92 GLU A O 1
ATOM 718 N N . GLU A 1 93 ? 12.544 4.757 -11.895 1.00 96.75 93 GLU A N 1
ATOM 719 C CA . GLU A 1 93 ? 11.718 5.958 -11.717 1.00 96.75 93 GLU A CA 1
ATOM 720 C C . GLU A 1 93 ? 10.254 5.590 -11.395 1.00 96.75 93 GLU A C 1
ATOM 722 O O . GLU A 1 93 ? 9.319 5.954 -12.120 1.00 96.75 93 GLU A O 1
ATOM 727 N N . GLY A 1 94 ? 10.029 4.849 -10.311 1.00 97.25 94 GLY A N 1
ATOM 728 C CA . GLY A 1 94 ? 8.717 4.392 -9.857 1.00 97.25 94 GLY A CA 1
ATOM 729 C C . GLY A 1 94 ? 7.667 5.493 -9.687 1.00 97.25 94 GLY A C 1
ATOM 730 O O . GLY A 1 94 ? 6.506 5.271 -10.052 1.00 97.25 94 GLY A O 1
ATOM 731 N N . PHE A 1 95 ? 8.029 6.694 -9.228 1.00 98.44 95 PHE A N 1
ATOM 732 C CA . PHE A 1 95 ? 7.088 7.823 -9.111 1.00 98.44 95 PHE A CA 1
ATOM 733 C C . PHE A 1 95 ? 6.626 8.306 -10.488 1.00 98.44 95 PHE A C 1
ATOM 735 O O . PHE A 1 95 ? 5.426 8.446 -10.745 1.00 98.44 95 PHE A O 1
ATOM 742 N N . ALA A 1 96 ? 7.573 8.542 -11.398 1.00 97.75 96 ALA A N 1
ATOM 743 C CA . ALA A 1 96 ? 7.265 9.026 -12.739 1.00 97.75 96 ALA A CA 1
ATOM 744 C C . ALA A 1 96 ? 6.539 7.962 -13.572 1.00 97.75 96 ALA A C 1
ATOM 746 O O . ALA A 1 96 ? 5.597 8.296 -14.293 1.00 97.75 96 ALA A O 1
ATOM 747 N N . ALA A 1 97 ? 6.925 6.692 -13.441 1.00 97.62 97 ALA A N 1
ATOM 748 C CA . ALA A 1 97 ? 6.271 5.565 -14.093 1.00 97.62 97 ALA A CA 1
ATOM 749 C C . ALA A 1 97 ? 4.821 5.395 -13.623 1.00 97.62 97 ALA A C 1
ATOM 751 O O . ALA A 1 97 ? 3.919 5.286 -14.455 1.00 97.62 97 ALA A O 1
ATOM 752 N N . THR A 1 98 ? 4.574 5.468 -12.311 1.00 97.94 98 THR A N 1
ATOM 753 C CA . THR A 1 98 ? 3.217 5.393 -11.740 1.00 97.94 98 THR A CA 1
ATOM 754 C C . THR A 1 98 ? 2.342 6.540 -12.238 1.00 97.94 98 THR A C 1
ATOM 756 O O . THR A 1 98 ? 1.229 6.311 -12.719 1.00 97.94 98 THR A O 1
ATOM 759 N N . TYR A 1 99 ? 2.859 7.773 -12.192 1.00 97.19 99 TYR A N 1
ATOM 760 C CA . TYR A 1 99 ? 2.178 8.948 -12.740 1.00 97.19 99 TYR A CA 1
ATOM 761 C C . TYR A 1 99 ? 1.847 8.771 -14.225 1.00 97.19 99 TYR A C 1
ATOM 763 O O . TYR A 1 99 ? 0.714 9.001 -14.657 1.00 97.19 99 TYR A O 1
ATOM 771 N N . TYR A 1 100 ? 2.826 8.342 -15.021 1.00 96.62 100 TYR A N 1
ATOM 772 C CA . TYR A 1 100 ? 2.660 8.158 -16.457 1.00 96.62 100 TYR A CA 1
ATOM 773 C C . TYR A 1 100 ? 1.631 7.070 -16.778 1.00 96.62 100 TYR A C 1
ATOM 775 O O . TYR A 1 100 ? 0.769 7.276 -17.632 1.00 96.62 100 TY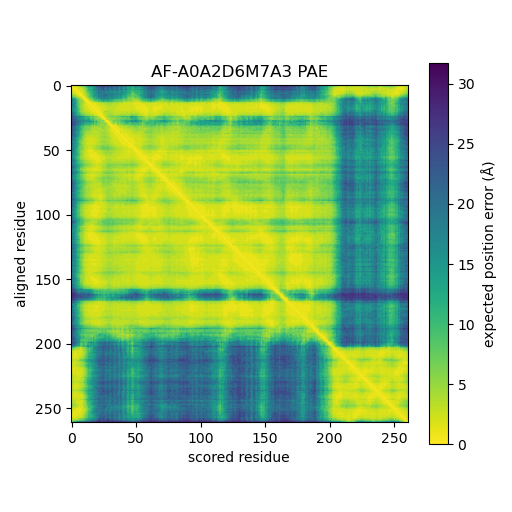R A O 1
ATOM 783 N N . PHE A 1 101 ? 1.671 5.938 -16.073 1.00 97.44 101 PHE A N 1
ATOM 784 C CA . PHE A 1 101 ? 0.712 4.855 -16.254 1.00 97.44 101 PHE A CA 1
ATOM 785 C C . PHE A 1 101 ? -0.713 5.310 -15.929 1.00 97.44 101 PHE A C 1
ATOM 787 O O . PHE A 1 101 ? -1.580 5.229 -16.798 1.00 97.44 101 PHE A O 1
ATOM 794 N N . LEU A 1 102 ? -0.955 5.859 -14.735 1.00 96.56 102 LEU A N 1
ATOM 795 C CA . LEU A 1 102 ? -2.300 6.257 -14.293 1.00 96.56 102 LEU A CA 1
ATOM 796 C C . LEU A 1 102 ? -2.896 7.415 -15.112 1.00 96.56 102 LEU A C 1
ATOM 798 O O . LEU A 1 102 ? -4.114 7.572 -15.168 1.00 96.56 102 LEU A O 1
ATOM 802 N N . THR A 1 103 ? -2.060 8.195 -15.803 1.00 94.44 103 THR A N 1
ATOM 803 C CA . THR A 1 103 ? -2.507 9.246 -16.736 1.00 94.44 103 THR A CA 1
ATOM 804 C C . THR A 1 103 ? -2.582 8.791 -18.201 1.00 94.44 103 THR A C 1
ATOM 806 O O . THR A 1 103 ? -3.055 9.544 -19.058 1.00 94.44 103 THR A O 1
ATOM 809 N N . SER A 1 104 ? -2.147 7.566 -18.511 1.00 93.75 104 SER A N 1
ATOM 810 C CA . SER A 1 104 ? -2.249 6.961 -19.845 1.00 93.75 104 SER A CA 1
ATOM 811 C C . SER A 1 104 ? -3.648 6.397 -20.116 1.00 93.75 104 SER A C 1
ATOM 813 O O . SER A 1 104 ? -4.419 6.155 -19.198 1.00 93.75 104 SER A O 1
ATOM 815 N N . GLU A 1 105 ? -3.987 6.125 -21.380 1.00 88.44 105 GLU A N 1
ATOM 816 C CA . GLU A 1 105 ? -5.283 5.512 -21.729 1.00 88.44 105 GLU A CA 1
ATOM 817 C C . GLU A 1 105 ? -5.461 4.109 -21.116 1.00 88.44 105 GLU A C 1
ATOM 819 O O . GLU A 1 105 ? -6.571 3.737 -20.733 1.00 88.44 105 GLU A O 1
ATOM 824 N N . GLU A 1 106 ? -4.374 3.339 -21.007 1.00 86.31 106 GLU A N 1
ATOM 825 C CA . GLU A 1 106 ? -4.395 1.993 -20.429 1.00 86.31 106 GLU A CA 1
ATOM 826 C C . GLU A 1 106 ? -4.557 2.047 -18.906 1.00 86.31 106 GLU A C 1
ATOM 828 O O . GLU A 1 106 ? -5.488 1.446 -18.369 1.00 86.31 106 GLU A O 1
ATOM 833 N N . GLY A 1 107 ? -3.725 2.831 -18.217 1.00 89.44 107 GLY A N 1
ATOM 834 C CA . GLY A 1 107 ? -3.775 2.926 -16.758 1.00 89.44 107 GLY A CA 1
ATOM 835 C C . GLY A 1 107 ? -4.910 3.786 -16.211 1.00 89.44 107 GLY A C 1
ATOM 836 O O . GLY A 1 107 ? -5.361 3.524 -15.103 1.00 89.44 107 GLY A O 1
ATOM 837 N N . PHE A 1 108 ? -5.469 4.725 -16.980 1.00 87.62 108 PHE A N 1
ATOM 838 C CA . PHE A 1 108 ? -6.644 5.501 -16.554 1.00 87.62 108 PHE A CA 1
ATOM 839 C C . PHE A 1 108 ? -7.873 4.618 -16.291 1.00 87.62 108 PHE A C 1
ATOM 841 O O . PHE A 1 108 ? -8.726 4.963 -15.481 1.00 87.62 108 PHE A O 1
ATOM 848 N N . ASN A 1 109 ? -7.977 3.473 -16.974 1.00 88.75 109 ASN A N 1
ATOM 849 C CA . ASN A 1 109 ? -9.082 2.529 -16.793 1.00 88.75 109 ASN A CA 1
ATOM 850 C C . ASN A 1 109 ? -8.785 1.435 -15.755 1.00 88.75 109 ASN A C 1
ATO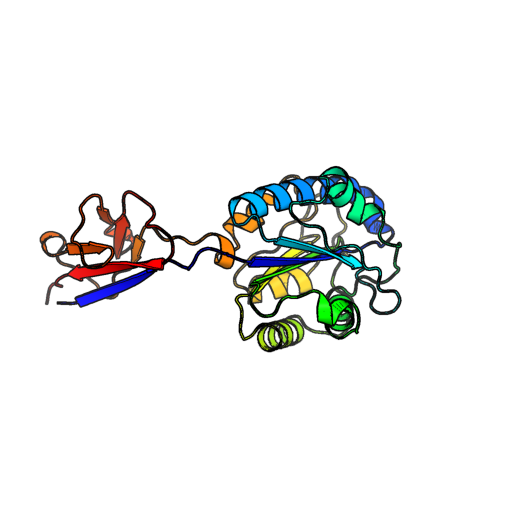M 852 O O . ASN A 1 109 ? -9.643 0.581 -15.523 1.00 88.75 109 ASN A O 1
ATOM 856 N N . PHE A 1 110 ? -7.578 1.419 -15.182 1.00 94.69 110 PHE A N 1
ATOM 857 C CA . PHE A 1 110 ? -7.203 0.451 -14.159 1.00 94.69 110 PHE A CA 1
ATOM 858 C C . PHE A 1 110 ? -7.952 0.691 -12.836 1.00 94.69 110 PHE A C 1
ATOM 860 O O . PHE A 1 110 ? -8.685 -0.221 -12.439 1.00 94.69 110 PHE A O 1
ATOM 867 N N . PRO A 1 111 ? -7.835 1.871 -12.183 1.00 95.00 111 PRO A N 1
ATOM 868 C CA . PRO A 1 111 ? -8.539 2.126 -10.935 1.00 95.00 111 PRO A CA 1
ATOM 869 C C . PRO A 1 111 ? -10.042 2.292 -11.182 1.00 95.00 111 PRO A C 1
ATOM 871 O O . PRO A 1 111 ? -10.486 3.008 -12.087 1.00 95.00 111 PRO A O 1
ATOM 874 N N . ARG A 1 112 ? -10.847 1.622 -10.367 1.00 94.19 112 ARG A N 1
ATOM 875 C CA . ARG A 1 112 ? -12.302 1.750 -10.330 1.00 94.19 112 ARG A CA 1
ATOM 876 C C . ARG A 1 112 ? -12.686 2.943 -9.467 1.00 94.19 112 ARG A C 1
ATOM 878 O O . ARG A 1 112 ? -12.050 3.227 -8.465 1.00 94.19 112 ARG A O 1
ATOM 885 N N . ALA A 1 113 ? -13.773 3.612 -9.845 1.00 90.69 113 ALA A N 1
ATOM 886 C CA . ALA A 1 113 ? -14.192 4.864 -9.215 1.00 90.69 113 ALA A CA 1
ATOM 887 C C . ALA A 1 113 ? -14.509 4.749 -7.713 1.00 90.69 113 ALA A C 1
ATOM 889 O O . ALA A 1 113 ? -14.320 5.720 -6.995 1.00 90.69 113 ALA A O 1
ATOM 890 N N . GLU A 1 114 ? -14.989 3.585 -7.266 1.00 90.00 114 GLU A N 1
ATOM 891 C CA . GLU A 1 114 ? -15.400 3.339 -5.876 1.00 90.00 114 GLU A CA 1
ATOM 892 C C . GLU A 1 114 ? -14.463 2.359 -5.149 1.00 90.00 114 GLU A C 1
ATOM 894 O O . GLU A 1 114 ? -14.701 2.043 -3.987 1.00 90.00 114 GLU A O 1
ATOM 899 N N . ALA A 1 115 ? -13.431 1.840 -5.826 1.00 93.06 115 ALA A N 1
ATOM 900 C CA . ALA A 1 115 ? -12.485 0.934 -5.189 1.00 93.06 115 ALA A CA 1
ATOM 901 C C . ALA A 1 115 ? -11.420 1.742 -4.463 1.00 93.06 115 ALA A C 1
ATOM 903 O O . ALA A 1 115 ? -10.834 2.666 -5.033 1.00 93.06 115 ALA A O 1
ATOM 904 N N . ASP A 1 116 ? -11.141 1.358 -3.222 1.00 92.88 116 ASP A N 1
ATOM 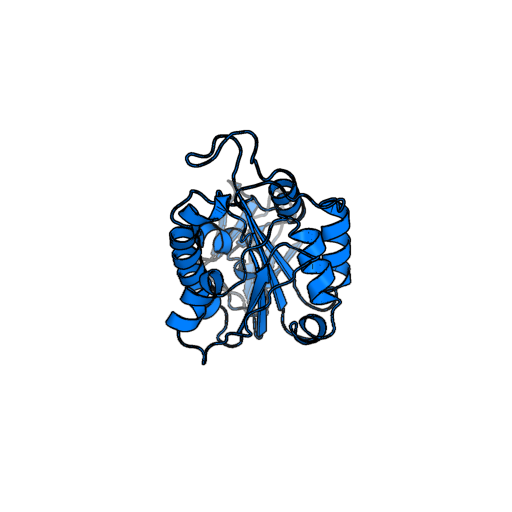905 C CA . ASP A 1 116 ? -10.004 1.921 -2.519 1.00 92.88 116 ASP A CA 1
ATOM 906 C C . ASP A 1 116 ? -8.699 1.491 -3.225 1.00 92.88 116 ASP A C 1
ATOM 908 O O . ASP A 1 116 ? -8.657 0.472 -3.925 1.00 92.88 116 ASP A O 1
ATOM 912 N N . PHE A 1 117 ? -7.627 2.273 -3.087 1.00 94.44 117 PHE A N 1
ATOM 913 C CA . PHE A 1 117 ? -6.407 2.106 -3.886 1.00 94.44 117 PHE A CA 1
ATOM 914 C C . PHE A 1 117 ? -5.168 1.827 -3.030 1.00 94.44 117 PHE A C 1
ATOM 916 O O . PHE A 1 117 ? -4.909 2.501 -2.038 1.00 94.44 117 PHE A O 1
ATOM 923 N N . LEU A 1 118 ? -4.354 0.853 -3.425 1.00 94.56 118 LEU A N 1
ATOM 924 C CA . LEU A 1 118 ? -3.108 0.515 -2.741 1.00 94.56 118 LEU A CA 1
ATOM 925 C C . LEU A 1 118 ? -1.951 0.458 -3.739 1.00 94.56 118 LEU A C 1
ATOM 927 O O . LEU A 1 118 ? -1.973 -0.327 -4.685 1.00 94.56 118 LEU A O 1
ATOM 931 N N . LEU A 1 119 ? -0.925 1.275 -3.519 1.00 96.38 119 LEU A N 1
ATOM 932 C CA . LEU A 1 119 ? 0.263 1.318 -4.370 1.00 96.38 119 LEU A CA 1
ATOM 933 C C . LEU A 1 119 ? 1.445 0.630 -3.689 1.00 96.38 119 LEU A C 1
ATOM 935 O O . LEU A 1 119 ? 1.897 1.091 -2.649 1.00 96.38 119 LEU A O 1
ATOM 939 N N . PHE A 1 120 ? 2.009 -0.401 -4.306 1.00 95.50 120 PHE A N 1
ATOM 940 C CA . PHE A 1 120 ? 3.310 -0.950 -3.926 1.00 95.50 120 PHE A CA 1
ATOM 941 C C . PHE A 1 120 ? 4.408 -0.357 -4.805 1.00 95.50 120 PHE A C 1
ATOM 943 O O . PHE A 1 120 ? 4.269 -0.300 -6.027 1.00 95.50 120 PHE A O 1
ATOM 950 N N . LEU A 1 121 ? 5.505 0.056 -4.179 1.00 96.69 121 LEU A N 1
ATOM 951 C CA . LEU A 1 121 ? 6.730 0.524 -4.821 1.00 96.69 121 LEU A CA 1
ATOM 952 C C . LEU A 1 121 ? 7.852 -0.409 -4.369 1.00 96.69 121 LEU A C 1
ATOM 954 O O . LEU A 1 121 ? 8.188 -0.417 -3.187 1.00 96.69 121 LEU A O 1
ATOM 958 N N . ILE A 1 122 ? 8.365 -1.230 -5.285 1.00 94.00 122 ILE A N 1
ATOM 959 C CA . ILE A 1 122 ? 9.328 -2.296 -4.978 1.00 94.00 122 ILE A CA 1
ATOM 960 C C . ILE A 1 122 ? 10.602 -2.099 -5.802 1.00 94.00 122 ILE A C 1
ATOM 962 O O . ILE A 1 122 ? 10.552 -2.241 -7.023 1.00 94.00 122 ILE A O 1
ATOM 966 N N . SER A 1 123 ? 11.720 -1.789 -5.147 1.00 92.88 123 SER A N 1
ATOM 967 C CA . SER A 1 123 ? 13.002 -1.459 -5.793 1.00 92.88 123 SER A CA 1
ATOM 968 C C . SER A 1 123 ? 14.185 -1.841 -4.902 1.00 92.88 123 SER A C 1
ATOM 970 O O . SER A 1 123 ? 14.090 -1.702 -3.688 1.00 92.88 123 SER A O 1
ATOM 972 N N . ASP A 1 124 ? 15.310 -2.292 -5.452 1.00 89.62 124 ASP A N 1
ATOM 973 C CA . ASP A 1 124 ? 16.554 -2.460 -4.682 1.00 89.62 124 ASP A CA 1
ATOM 974 C C . ASP A 1 124 ? 17.432 -1.195 -4.668 1.00 89.62 124 ASP A C 1
ATOM 976 O O . ASP A 1 124 ? 18.454 -1.177 -3.986 1.00 89.62 124 ASP A O 1
ATOM 980 N N . GLU A 1 125 ? 16.998 -0.126 -5.347 1.00 90.31 125 GLU A N 1
ATOM 981 C CA . GLU A 1 125 ? 17.664 1.181 -5.415 1.00 90.31 125 GLU A CA 1
ATOM 982 C C . GLU A 1 125 ? 16.722 2.364 -5.077 1.00 90.31 125 GLU A C 1
ATOM 984 O O . GLU A 1 125 ? 15.506 2.198 -4.933 1.00 90.31 125 GLU A O 1
ATOM 989 N N . ASP A 1 126 ? 17.274 3.584 -4.974 1.00 93.62 126 ASP A N 1
ATOM 990 C CA . ASP A 1 126 ? 16.503 4.824 -4.775 1.00 93.62 126 ASP A CA 1
ATOM 991 C C . ASP A 1 126 ? 15.669 5.228 -5.993 1.00 93.62 126 ASP A C 1
ATOM 993 O O . ASP A 1 126 ? 16.035 4.992 -7.140 1.00 93.62 126 ASP A O 1
ATOM 997 N N . GLU A 1 127 ? 14.576 5.941 -5.732 1.00 95.69 127 GLU A N 1
ATOM 998 C CA . GLU A 1 127 ? 13.726 6.534 -6.762 1.00 95.69 127 GLU A CA 1
ATOM 999 C C . GLU A 1 127 ? 14.493 7.610 -7.552 1.00 95.69 127 GLU A C 1
ATOM 1001 O O . GLU A 1 127 ? 14.848 8.685 -7.040 1.00 95.69 127 GLU A O 1
ATOM 1006 N N . GLN A 1 128 ? 14.700 7.371 -8.847 1.00 94.94 128 GLN A N 1
ATOM 1007 C CA . GLN A 1 128 ? 15.604 8.191 -9.659 1.00 94.94 128 GLN A CA 1
ATOM 1008 C C . GLN A 1 128 ? 14.949 9.408 -10.324 1.00 94.94 128 GLN A C 1
ATOM 1010 O O . GLN A 1 128 ? 15.661 10.288 -10.827 1.00 94.94 128 GLN A O 1
ATOM 1015 N N . SER A 1 129 ? 13.616 9.530 -10.303 1.00 95.94 129 SER A N 1
ATOM 1016 C CA . SER A 1 129 ? 12.956 10.638 -10.996 1.00 95.94 129 SER A CA 1
ATOM 1017 C C . SER A 1 129 ? 13.209 11.985 -10.314 1.00 95.94 129 SER A C 1
ATOM 1019 O O . SER A 1 129 ? 13.608 12.098 -9.150 1.00 95.94 129 SER A O 1
AT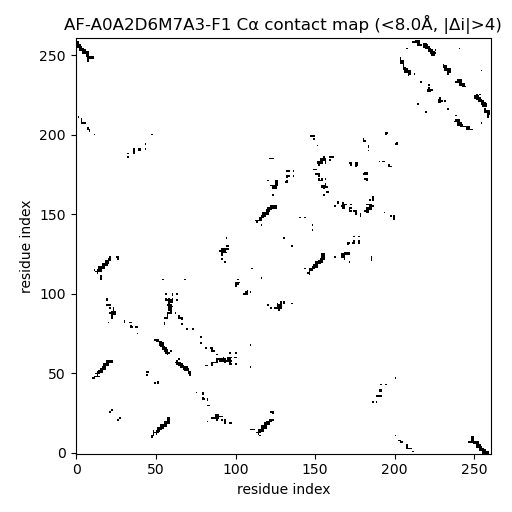OM 1021 N N . SER A 1 130 ? 12.928 13.069 -11.039 1.00 96.00 130 SER A N 1
ATOM 1022 C CA . SER A 1 130 ? 12.981 14.426 -10.482 1.00 96.00 130 SER A CA 1
ATOM 1023 C C . SER A 1 130 ? 11.802 14.772 -9.560 1.00 96.00 130 SER A C 1
ATOM 1025 O O . SER A 1 130 ? 11.731 15.907 -9.087 1.00 96.00 130 SER A O 1
ATOM 1027 N N . ILE A 1 131 ? 10.851 13.855 -9.362 1.00 97.56 131 ILE A N 1
ATOM 1028 C CA . ILE A 1 131 ? 9.672 14.061 -8.516 1.00 97.56 131 ILE A CA 1
ATOM 1029 C C . ILE A 1 131 ? 10.095 13.862 -7.055 1.00 97.56 131 ILE A C 1
ATOM 1031 O O . ILE A 1 131 ? 10.772 12.887 -6.732 1.00 97.56 131 ILE A O 1
ATOM 1035 N N . SER A 1 132 ? 9.744 14.806 -6.177 1.00 98.06 132 SER A N 1
ATOM 1036 C CA . SER A 1 132 ? 9.983 14.638 -4.740 1.00 98.06 132 SER A CA 1
ATOM 1037 C C . SER A 1 132 ? 8.869 13.804 -4.098 1.00 98.06 132 SER A C 1
ATOM 1039 O O . SER A 1 132 ? 7.745 13.809 -4.616 1.00 98.06 132 SER A O 1
ATOM 1041 N N . PRO A 1 133 ? 9.137 13.127 -2.968 1.00 98.19 133 PRO A N 1
ATOM 1042 C CA . PRO A 1 133 ? 8.120 12.370 -2.239 1.00 98.19 133 PRO A CA 1
ATOM 1043 C C . PRO A 1 133 ? 6.870 13.189 -1.899 1.00 98.19 133 PRO A C 1
ATOM 1045 O O . PRO A 1 133 ? 5.759 12.695 -2.064 1.00 98.19 133 PRO A O 1
ATOM 1048 N N . GLU A 1 134 ? 7.017 14.460 -1.514 1.00 98.06 134 GLU A N 1
ATOM 1049 C CA . GLU A 1 134 ? 5.881 15.329 -1.178 1.00 98.06 134 GLU A CA 1
ATOM 1050 C C . GLU A 1 134 ? 5.032 15.660 -2.402 1.00 98.06 134 GLU A C 1
ATOM 1052 O O . GLU A 1 134 ? 3.810 15.591 -2.336 1.00 98.06 134 GLU A O 1
ATOM 1057 N N . ILE A 1 135 ? 5.663 15.974 -3.539 1.00 98.31 135 ILE A N 1
ATOM 1058 C CA . ILE A 1 135 ? 4.933 16.249 -4.786 1.00 98.31 135 ILE A CA 1
ATOM 1059 C C . ILE A 1 135 ? 4.164 15.000 -5.228 1.00 98.31 135 ILE A C 1
ATOM 1061 O O . ILE A 1 135 ? 3.028 15.100 -5.692 1.00 98.31 135 ILE A O 1
ATOM 1065 N N . PHE A 1 136 ? 4.778 13.824 -5.093 1.00 98.50 136 PHE A N 1
ATOM 1066 C CA . PHE A 1 136 ? 4.132 12.566 -5.441 1.00 98.50 136 PHE A CA 1
ATOM 1067 C C . PHE A 1 136 ? 2.971 12.236 -4.494 1.00 98.50 136 PHE A C 1
ATOM 1069 O O . PHE A 1 136 ? 1.898 11.856 -4.963 1.00 98.50 136 PHE A O 1
ATOM 1076 N N . GLN A 1 137 ? 3.143 12.447 -3.184 1.00 97.69 137 GLN A N 1
ATOM 1077 C CA . GLN A 1 137 ? 2.074 12.302 -2.196 1.00 97.69 137 GLN A CA 1
ATOM 1078 C C . GLN A 1 137 ? 0.905 13.249 -2.488 1.00 97.69 137 GLN A C 1
ATOM 1080 O O . GLN A 1 137 ? -0.236 12.794 -2.526 1.00 97.69 137 GLN A O 1
ATOM 1085 N N . GLU A 1 138 ? 1.171 14.544 -2.689 1.00 97.62 138 GLU A N 1
ATOM 1086 C CA . GLU A 1 138 ? 0.138 15.545 -2.987 1.00 97.62 138 GLU A CA 1
ATOM 1087 C C . GLU A 1 138 ? -0.671 15.142 -4.226 1.00 97.62 138 GLU A C 1
ATOM 1089 O O . GLU A 1 138 ? -1.900 15.219 -4.226 1.00 97.62 138 GLU A O 1
ATOM 1094 N N . TRP A 1 139 ? 0.009 14.652 -5.267 1.00 97.94 139 TRP A N 1
ATOM 1095 C CA . TRP A 1 139 ? -0.652 14.156 -6.469 1.00 97.94 139 TRP A CA 1
ATOM 1096 C C . TRP A 1 139 ? -1.503 12.908 -6.203 1.00 97.94 139 TRP A C 1
ATOM 1098 O O . TRP A 1 139 ? -2.651 12.877 -6.645 1.00 97.94 139 TRP A O 1
ATOM 1108 N N . LEU A 1 140 ? -0.992 11.904 -5.479 1.00 96.62 140 LEU A N 1
ATOM 1109 C CA . LEU A 1 140 ? -1.766 10.705 -5.120 1.00 96.62 140 LEU A CA 1
ATOM 1110 C C . LEU A 1 140 ? -3.033 11.070 -4.335 1.00 96.62 140 LEU A C 1
ATOM 1112 O O . LEU A 1 140 ? -4.114 10.577 -4.659 1.00 96.62 140 LEU A O 1
ATOM 1116 N N . GLN A 1 141 ? -2.913 11.989 -3.374 1.00 94.94 141 GLN A N 1
ATOM 1117 C CA . GLN A 1 141 ? -4.041 12.488 -2.586 1.00 94.94 141 GLN A CA 1
ATOM 1118 C C . GLN A 1 141 ? -5.089 13.198 -3.441 1.00 94.94 141 GLN A C 1
ATOM 1120 O O . GLN A 1 141 ? -6.284 13.063 -3.184 1.00 94.94 141 GLN A O 1
ATOM 1125 N N . GLU A 1 142 ? -4.660 13.946 -4.459 1.00 96.06 142 GLU A N 1
ATOM 1126 C CA . GLU A 1 142 ? -5.572 14.577 -5.413 1.00 96.06 142 GLU A CA 1
ATOM 1127 C C . GLU A 1 142 ? -6.236 13.548 -6.341 1.00 96.06 142 GLU A C 1
ATOM 1129 O O . GLU A 1 142 ? -7.428 13.668 -6.618 1.00 96.06 142 GLU A O 1
ATOM 1134 N N . GLN A 1 143 ? -5.499 12.541 -6.826 1.00 95.12 143 GLN A N 1
ATOM 1135 C CA . GLN A 1 143 ? -6.057 11.529 -7.736 1.00 95.12 143 GLN A CA 1
ATOM 1136 C C . GLN A 1 143 ? -7.101 10.642 -7.063 1.00 95.12 143 GLN A C 1
ATOM 1138 O O . GLN A 1 143 ? -8.119 10.324 -7.675 1.00 95.12 143 GLN A O 1
ATOM 1143 N N . PHE A 1 144 ? -6.853 10.251 -5.817 1.00 94.44 144 PHE A N 1
ATOM 1144 C CA . PHE A 1 144 ? -7.694 9.326 -5.065 1.00 94.44 144 PHE A CA 1
ATOM 1145 C C . PHE A 1 144 ? -8.387 10.044 -3.903 1.00 94.44 144 PHE A C 1
ATOM 1147 O O . PHE A 1 144 ? -8.417 9.541 -2.786 1.00 94.44 144 PHE A O 1
ATOM 1154 N N . SER A 1 145 ? -8.930 11.242 -4.150 1.00 92.00 145 SER A N 1
ATOM 1155 C CA . SER A 1 145 ? -9.584 12.057 -3.113 1.00 92.00 145 SER A CA 1
ATOM 1156 C C . SER A 1 145 ? -10.958 11.536 -2.682 1.00 92.00 145 SER A C 1
ATOM 1158 O O . SER A 1 145 ? -11.435 11.888 -1.605 1.00 92.00 145 SER A O 1
ATOM 1160 N N . GLU A 1 146 ? -11.612 10.749 -3.540 1.00 90.25 146 GLU A N 1
ATOM 1161 C CA . GLU A 1 146 ? -12.973 10.232 -3.325 1.00 90.25 146 GLU A CA 1
ATOM 1162 C C . GLU A 1 146 ? -12.995 8.834 -2.688 1.00 90.25 146 GLU A C 1
ATOM 1164 O O . GLU A 1 146 ? -14.035 8.398 -2.201 1.00 90.25 146 GLU A O 1
ATOM 1169 N N . VAL A 1 147 ? -11.852 8.148 -2.670 1.00 90.12 147 VAL A N 1
ATOM 1170 C CA . VAL A 1 147 ? -11.680 6.803 -2.106 1.00 90.12 147 VAL A CA 1
ATOM 1171 C C . VAL A 1 147 ? -10.542 6.816 -1.095 1.00 90.12 147 VAL A C 1
ATOM 1173 O O . VAL A 1 147 ? -9.739 7.751 -1.049 1.00 90.12 147 VAL A O 1
ATOM 1176 N N . ARG A 1 148 ? -10.438 5.788 -0.256 1.00 88.12 148 ARG A N 1
ATOM 1177 C CA . ARG A 1 148 ? -9.247 5.653 0.583 1.00 88.12 148 ARG A CA 1
ATOM 1178 C C . ARG A 1 148 ? -8.080 5.195 -0.289 1.00 88.12 148 ARG A C 1
ATOM 1180 O O . ARG A 1 148 ? -8.258 4.441 -1.245 1.00 88.12 148 ARG A O 1
ATOM 1187 N N . HIS A 1 149 ? -6.878 5.645 0.045 1.00 92.25 149 HIS A N 1
ATOM 1188 C CA . HIS A 1 149 ? -5.676 5.180 -0.627 1.00 92.25 149 HIS A CA 1
ATOM 1189 C C . HIS A 1 149 ? -4.486 5.110 0.319 1.00 92.25 149 HIS A C 1
ATOM 1191 O O . HIS A 1 149 ? -4.416 5.847 1.305 1.00 92.25 149 HIS A O 1
ATOM 1197 N N . ASP A 1 150 ? -3.547 4.227 -0.002 1.00 92.44 150 ASP A N 1
ATOM 1198 C CA . ASP A 1 150 ? -2.343 4.022 0.791 1.00 92.44 150 ASP A CA 1
ATOM 1199 C C . ASP A 1 150 ? -1.170 3.509 -0.066 1.00 92.44 150 ASP A C 1
ATOM 1201 O O . ASP A 1 150 ? -1.361 3.084 -1.210 1.00 92.44 150 ASP A O 1
ATOM 1205 N N . ILE A 1 151 ? 0.053 3.558 0.473 1.00 94.50 151 ILE A N 1
ATOM 1206 C CA . ILE A 1 151 ? 1.280 3.143 -0.236 1.00 94.50 151 ILE A CA 1
ATOM 1207 C C . ILE A 1 151 ? 2.127 2.150 0.563 1.00 94.50 151 ILE A C 1
ATOM 1209 O O . ILE A 1 151 ? 2.224 2.257 1.773 1.00 94.50 151 ILE A O 1
ATOM 1213 N N . VAL A 1 152 ? 2.814 1.213 -0.072 1.00 94.12 152 VAL A N 1
ATOM 1214 C CA . VAL A 1 152 ? 3.804 0.352 0.585 1.00 94.12 152 VAL A CA 1
ATOM 1215 C C . VAL A 1 152 ? 5.118 0.482 -0.163 1.00 94.12 152 VAL A C 1
ATOM 1217 O O . VAL A 1 152 ? 5.204 0.147 -1.342 1.00 94.12 152 VAL A O 1
ATOM 1220 N N . SER A 1 153 ? 6.136 0.966 0.539 1.00 95.12 153 SER A N 1
ATOM 1221 C CA . SER A 1 153 ? 7.498 1.072 0.024 1.00 95.12 153 SER A CA 1
ATOM 1222 C C . SER A 1 153 ? 8.298 -0.143 0.477 1.00 95.12 153 SER A C 1
ATOM 1224 O O . SER A 1 153 ? 8.509 -0.322 1.676 1.00 95.12 153 SER A O 1
ATOM 1226 N N . ILE A 1 154 ? 8.742 -0.963 -0.469 1.00 92.69 154 ILE A N 1
ATOM 1227 C CA . ILE A 1 154 ? 9.637 -2.098 -0.235 1.00 92.69 154 ILE A CA 1
ATOM 1228 C C . ILE A 1 154 ? 10.944 -1.771 -0.937 1.00 92.69 154 ILE A C 1
ATOM 1230 O O . ILE A 1 154 ? 11.001 -1.732 -2.165 1.00 92.69 154 ILE A O 1
ATOM 1234 N N . THR A 1 155 ? 11.974 -1.465 -0.159 1.00 92.69 155 THR A N 1
ATOM 1235 C CA . THR A 1 155 ? 13.213 -0.928 -0.707 1.00 92.69 155 THR A CA 1
ATOM 1236 C C . THR A 1 155 ? 14.433 -1.340 0.095 1.00 92.69 155 THR A C 1
ATOM 1238 O O . THR A 1 155 ? 14.328 -1.742 1.250 1.00 92.69 155 THR A O 1
ATOM 1241 N N . GLN A 1 156 ? 15.616 -1.222 -0.498 1.00 90.62 156 GLN A N 1
ATOM 1242 C CA . GLN A 1 156 ? 16.874 -1.362 0.228 1.00 90.62 156 GLN A CA 1
ATOM 1243 C C . GLN A 1 156 ? 17.008 -0.276 1.314 1.00 90.62 156 GLN A C 1
ATOM 1245 O O . GLN A 1 156 ? 17.053 0.913 1.000 1.00 90.62 156 GLN A O 1
ATOM 1250 N N . LEU A 1 157 ? 17.111 -0.671 2.589 1.00 90.31 157 LEU A N 1
ATOM 1251 C CA . LEU A 1 157 ? 17.276 0.264 3.717 1.00 90.31 157 LEU A CA 1
ATOM 1252 C C . LEU A 1 157 ? 18.746 0.476 4.108 1.00 90.31 157 LEU A C 1
ATOM 1254 O O . LEU A 1 157 ? 19.636 -0.327 3.799 1.00 90.31 157 LEU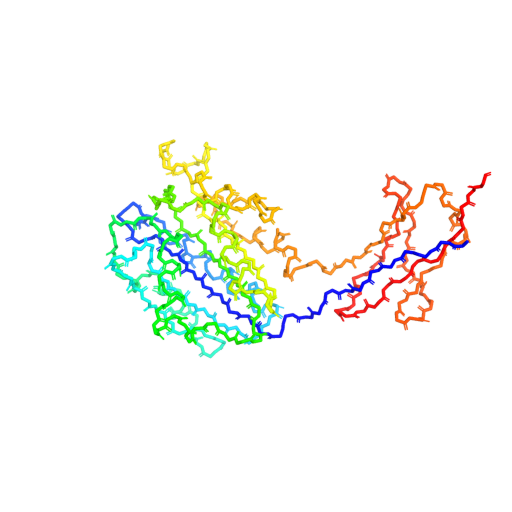 A O 1
ATOM 1258 N N . GLU A 1 158 ? 19.027 1.545 4.858 1.00 86.69 158 GLU A N 1
ATOM 1259 C CA . GLU A 1 158 ? 20.366 1.767 5.409 1.00 86.69 158 GLU A CA 1
ATOM 1260 C C . GLU A 1 158 ? 20.780 0.620 6.353 1.00 86.69 158 GLU A C 1
ATOM 1262 O O . GLU A 1 158 ? 20.141 0.342 7.366 1.00 86.69 158 GLU A O 1
ATOM 1267 N N . GLY A 1 159 ? 21.908 -0.031 6.046 1.00 79.62 159 GLY A N 1
ATOM 1268 C CA . GLY A 1 159 ? 22.442 -1.131 6.859 1.00 79.62 159 GLY A CA 1
ATOM 1269 C C . GLY A 1 159 ? 21.797 -2.495 6.602 1.00 79.62 159 GLY A C 1
ATOM 1270 O O . GLY A 1 159 ? 22.104 -3.443 7.329 1.00 79.62 159 GLY A O 1
ATOM 1271 N N . SER A 1 160 ? 20.959 -2.593 5.571 1.00 81.12 160 SER A N 1
ATOM 1272 C CA . SER A 1 160 ? 20.347 -3.835 5.107 1.00 81.12 160 SER A CA 1
ATOM 1273 C C . SER A 1 160 ? 21.385 -4.892 4.680 1.00 81.12 160 SER A C 1
ATOM 1275 O O . SER A 1 160 ? 22.542 -4.592 4.360 1.00 81.12 160 SER A O 1
ATOM 1277 N N . ALA A 1 161 ? 20.986 -6.165 4.747 1.00 72.44 161 ALA A N 1
ATOM 1278 C CA . ALA A 1 161 ? 21.882 -7.316 4.655 1.00 72.44 161 ALA A CA 1
ATOM 1279 C C . ALA A 1 161 ? 22.312 -7.683 3.225 1.00 72.44 161 ALA A C 1
ATOM 1281 O O . ALA A 1 161 ? 23.348 -8.344 3.079 1.00 72.44 161 ALA A O 1
ATOM 1282 N N . CYS A 1 162 ? 21.541 -7.298 2.198 1.00 71.44 162 CYS A N 1
ATOM 1283 C CA . CYS A 1 162 ? 21.729 -7.799 0.831 1.00 71.44 162 CYS A CA 1
ATOM 1284 C C . CYS A 1 162 ? 22.170 -6.764 -0.222 1.00 71.44 162 CYS A C 1
ATOM 1286 O O . CYS A 1 162 ? 22.568 -7.181 -1.306 1.00 71.44 162 CYS A O 1
ATOM 1288 N N . GLY A 1 163 ? 22.241 -5.466 0.100 1.00 65.44 163 GLY A N 1
ATOM 1289 C CA . GLY A 1 163 ? 22.628 -4.416 -0.856 1.00 65.44 163 GLY A CA 1
ATOM 1290 C C . GLY A 1 163 ? 23.839 -3.569 -0.452 1.00 65.44 163 GLY A C 1
ATOM 1291 O O . GLY A 1 163 ? 24.387 -3.665 0.654 1.00 65.44 163 GLY A O 1
ATOM 1292 N N . TYR A 1 164 ? 24.296 -2.727 -1.382 1.00 64.50 164 TYR A N 1
ATOM 1293 C CA . TYR A 1 164 ? 25.344 -1.744 -1.116 1.00 64.50 164 TYR A CA 1
ATOM 1294 C C . TYR A 1 164 ? 24.741 -0.464 -0.529 1.00 64.50 164 TYR A C 1
ATOM 1296 O O . TYR A 1 164 ? 23.630 -0.061 -0.836 1.00 64.50 164 TYR A O 1
ATOM 1304 N N . THR A 1 165 ? 25.516 0.253 0.287 1.00 61.97 165 THR A N 1
ATOM 1305 C CA . THR A 1 165 ? 25.065 1.500 0.938 1.00 61.97 165 THR A CA 1
ATOM 1306 C C . THR A 1 165 ? 24.744 2.648 -0.027 1.00 61.97 165 THR A C 1
ATOM 1308 O O . THR A 1 165 ? 24.325 3.706 0.425 1.00 61.97 165 THR A O 1
ATOM 1311 N N . TYR A 1 166 ? 25.047 2.504 -1.320 1.00 62.50 166 TYR A N 1
ATOM 1312 C CA . TYR A 1 166 ? 24.780 3.528 -2.335 1.00 62.50 166 TYR A CA 1
ATOM 1313 C C . TYR A 1 166 ? 23.409 3.368 -2.996 1.00 62.50 166 TYR A C 1
ATOM 1315 O O . TYR A 1 166 ? 22.983 4.294 -3.678 1.00 62.50 166 TYR A O 1
ATOM 1323 N N . ASP A 1 167 ? 22.732 2.258 -2.710 1.00 80.94 167 ASP A N 1
ATOM 1324 C CA . ASP A 1 167 ? 21.487 1.838 -3.349 1.00 80.94 167 ASP A CA 1
ATOM 1325 C C . ASP A 1 167 ? 20.306 1.997 -2.366 1.00 80.94 167 ASP A C 1
ATOM 1327 O O . ASP A 1 167 ? 19.255 1.398 -2.512 1.00 80.94 167 ASP A O 1
ATOM 1331 N N . VAL A 1 168 ? 20.478 2.794 -1.304 1.00 90.06 168 VAL A N 1
ATOM 1332 C CA . VAL A 1 168 ? 19.449 2.980 -0.271 1.00 90.06 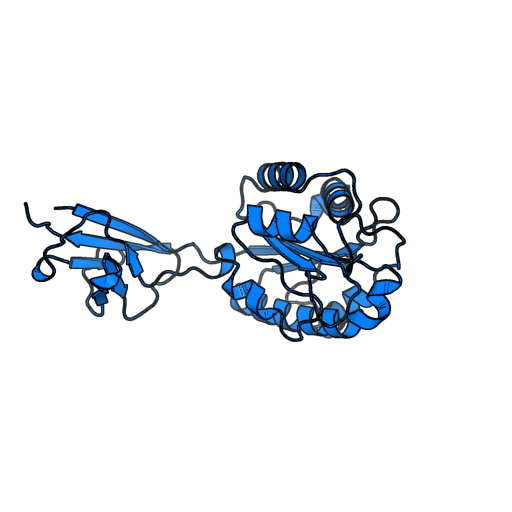168 VAL A CA 1
ATOM 1333 C C . VAL A 1 168 ? 18.274 3.785 -0.824 1.00 90.06 168 VAL A C 1
ATOM 1335 O O . VAL A 1 168 ? 18.467 4.884 -1.346 1.00 90.06 168 VAL A O 1
ATOM 1338 N N . GLY A 1 169 ? 17.062 3.266 -0.633 1.00 93.75 169 GLY A N 1
ATOM 1339 C CA . GLY A 1 169 ? 15.798 3.793 -1.137 1.00 93.75 169 GLY A CA 1
ATOM 1340 C C . GLY A 1 169 ? 15.256 5.034 -0.434 1.00 93.75 169 GLY A C 1
ATOM 1341 O O . GLY A 1 169 ? 14.084 5.060 -0.055 1.00 93.75 169 GLY A O 1
ATOM 1342 N N . TYR A 1 170 ? 16.080 6.061 -0.233 1.00 95.12 170 TYR A N 1
ATOM 1343 C CA . TYR A 1 170 ? 15.761 7.209 0.619 1.00 95.12 170 TYR A CA 1
ATOM 1344 C C . TYR A 1 170 ? 14.429 7.896 0.301 1.00 95.12 170 TYR A C 1
ATOM 1346 O O . TYR A 1 170 ? 13.697 8.264 1.221 1.00 95.12 170 TYR A O 1
ATOM 1354 N N . LYS A 1 171 ? 14.081 8.085 -0.973 1.00 97.00 171 LYS A N 1
ATOM 1355 C CA . LYS A 1 171 ? 12.808 8.727 -1.342 1.00 97.00 171 LYS A CA 1
ATOM 1356 C C . LYS A 1 171 ? 11.606 7.817 -1.118 1.00 97.00 171 LYS A C 1
ATOM 1358 O O . LYS A 1 171 ? 10.527 8.314 -0.795 1.00 97.00 171 LYS A O 1
ATOM 1363 N N . TYR A 1 172 ? 11.768 6.506 -1.281 1.00 97.38 172 TYR A N 1
ATOM 1364 C CA . TYR A 1 172 ? 10.721 5.539 -0.954 1.00 97.38 172 TYR A CA 1
ATOM 1365 C C . TYR A 1 172 ? 10.484 5.477 0.560 1.00 97.38 172 TYR A C 1
ATOM 1367 O O . TYR A 1 172 ? 9.327 5.428 0.990 1.00 97.38 172 TYR A O 1
ATOM 1375 N N . GLU A 1 173 ? 11.552 5.547 1.363 1.00 96.00 173 GLU A N 1
ATOM 1376 C CA . GLU A 1 173 ? 11.482 5.687 2.825 1.00 96.00 173 GLU A CA 1
ATOM 1377 C C . GLU A 1 173 ? 10.770 6.981 3.232 1.00 96.00 173 GLU A C 1
ATOM 1379 O O . GLU A 1 173 ? 9.841 6.961 4.039 1.00 96.00 173 GLU A O 1
ATOM 1384 N N . GLU A 1 174 ? 11.158 8.109 2.638 1.00 97.31 174 GLU A N 1
ATOM 1385 C CA . GLU A 1 174 ? 10.542 9.408 2.908 1.00 97.31 174 GLU A CA 1
ATOM 1386 C C . GLU A 1 174 ? 9.048 9.413 2.553 1.00 97.31 174 GLU A C 1
ATOM 1388 O O . GLU A 1 174 ? 8.232 9.885 3.347 1.00 97.31 174 GLU A O 1
ATOM 1393 N N . LEU A 1 175 ? 8.657 8.815 1.421 1.00 97.50 175 LEU A N 1
ATOM 1394 C CA . LEU A 1 175 ? 7.246 8.664 1.061 1.00 97.50 175 LEU A CA 1
ATOM 1395 C C . LEU A 1 175 ? 6.475 7.818 2.086 1.00 97.50 175 LEU A C 1
ATOM 1397 O O . LEU A 1 175 ? 5.366 8.196 2.461 1.00 97.50 175 LEU A O 1
ATOM 1401 N N . ALA A 1 176 ? 7.044 6.712 2.576 1.00 94.38 176 ALA A N 1
ATOM 1402 C CA . ALA A 1 176 ? 6.407 5.897 3.616 1.00 94.38 176 ALA A CA 1
ATOM 1403 C C . ALA A 1 176 ? 6.171 6.703 4.901 1.00 94.38 176 ALA A C 1
ATOM 1405 O O . ALA A 1 176 ? 5.069 6.672 5.460 1.00 94.38 176 ALA A O 1
ATOM 1406 N N . VAL A 1 177 ? 7.153 7.512 5.310 1.00 92.81 177 VAL A N 1
ATOM 1407 C CA . VAL A 1 177 ? 7.040 8.398 6.479 1.00 92.81 177 VAL A CA 1
ATOM 1408 C C . VAL A 1 177 ? 5.933 9.438 6.297 1.00 92.81 177 VAL A C 1
ATOM 1410 O O . VAL A 1 177 ? 5.198 9.713 7.247 1.00 92.81 177 VAL A O 1
ATOM 1413 N N . LEU A 1 178 ? 5.750 9.982 5.090 1.00 92.31 178 LEU A N 1
ATOM 1414 C CA . LEU A 1 178 ? 4.646 10.905 4.788 1.00 92.31 178 LEU A CA 1
ATOM 1415 C C . LEU A 1 178 ? 3.256 10.260 4.955 1.00 92.31 178 LEU A C 1
ATOM 1417 O O . LEU A 1 178 ? 2.283 10.974 5.209 1.00 92.31 178 LEU A O 1
ATOM 1421 N N . TYR A 1 179 ? 3.165 8.929 4.867 1.00 89.94 179 TYR A N 1
ATOM 1422 C CA . TYR A 1 179 ? 1.970 8.128 5.170 1.00 89.94 179 TYR A CA 1
ATOM 1423 C C . TYR A 1 179 ? 1.956 7.575 6.610 1.00 89.94 179 TYR A C 1
ATOM 1425 O O . TYR A 1 179 ? 1.124 6.734 6.939 1.00 89.94 179 TYR A O 1
ATOM 1433 N N . ASN A 1 180 ? 2.828 8.074 7.496 1.00 87.12 180 ASN A N 1
ATOM 1434 C CA . ASN A 1 180 ? 3.008 7.615 8.882 1.00 87.12 180 ASN A CA 1
ATOM 1435 C C . ASN A 1 180 ? 3.401 6.133 9.008 1.00 87.12 180 ASN A C 1
ATOM 1437 O O . ASN A 1 180 ? 3.007 5.469 9.967 1.00 87.12 180 ASN A O 1
ATOM 1441 N N . LYS A 1 181 ? 4.184 5.624 8.055 1.00 88.38 181 LYS A N 1
ATOM 1442 C CA . LYS A 1 181 ? 4.663 4.238 8.025 1.00 88.38 181 LYS A CA 1
ATOM 1443 C C . LYS A 1 181 ? 6.168 4.162 7.866 1.00 88.38 181 LYS A C 1
ATOM 1445 O O . LYS A 1 181 ? 6.832 5.172 7.628 1.00 88.38 181 LYS A O 1
ATOM 1450 N N . SER A 1 182 ? 6.693 2.955 8.012 1.00 90.44 182 SER A N 1
ATOM 1451 C CA . SER A 1 182 ? 8.081 2.653 7.691 1.00 90.44 182 SER A CA 1
ATOM 1452 C C . SER A 1 182 ? 8.147 1.943 6.338 1.00 90.44 182 SER A C 1
ATOM 1454 O O . SER A 1 182 ? 7.190 1.303 5.904 1.00 90.44 182 SER A O 1
ATOM 1456 N N . ALA A 1 183 ? 9.264 2.094 5.631 1.00 92.12 183 ALA A N 1
ATOM 1457 C CA . ALA A 1 183 ? 9.538 1.239 4.484 1.00 92.12 183 ALA A CA 1
ATOM 1458 C C . ALA A 1 183 ? 9.976 -0.149 4.969 1.00 92.12 183 ALA A C 1
ATOM 1460 O O . ALA A 1 183 ? 10.528 -0.298 6.062 1.00 92.12 183 ALA A O 1
ATOM 1461 N N . ILE A 1 184 ? 9.732 -1.155 4.140 1.00 91.06 184 ILE A N 1
ATOM 1462 C CA . ILE A 1 184 ? 10.108 -2.542 4.397 1.00 91.06 184 ILE A CA 1
ATOM 1463 C C . ILE A 1 184 ? 11.414 -2.814 3.669 1.00 91.06 184 ILE A C 1
ATOM 1465 O O . ILE A 1 184 ? 11.562 -2.451 2.503 1.00 91.06 184 ILE A O 1
ATOM 1469 N N . ASP A 1 185 ? 12.351 -3.457 4.357 1.00 89.62 185 ASP A N 1
ATOM 1470 C CA . ASP A 1 185 ? 13.609 -3.871 3.751 1.00 89.62 185 ASP A CA 1
ATOM 1471 C C . ASP A 1 185 ? 13.352 -4.983 2.730 1.00 89.62 185 ASP A C 1
ATOM 1473 O O . ASP A 1 185 ? 12.803 -6.037 3.060 1.00 89.62 185 ASP A O 1
ATOM 1477 N N . ILE A 1 186 ? 13.753 -4.746 1.481 1.00 87.12 186 ILE A N 1
ATOM 1478 C CA . ILE A 1 186 ? 13.583 -5.702 0.380 1.00 87.12 186 ILE A CA 1
ATOM 1479 C C . ILE A 1 186 ? 14.297 -7.036 0.639 1.00 87.12 186 ILE A C 1
ATOM 1481 O O . ILE A 1 186 ? 13.910 -8.059 0.081 1.00 87.12 186 ILE A O 1
ATOM 1485 N N . CYS A 1 187 ? 15.311 -7.039 1.507 1.00 84.19 187 CYS A N 1
ATOM 1486 C CA . CYS A 1 187 ? 16.055 -8.236 1.888 1.00 84.19 187 CYS A CA 1
ATOM 1487 C C . CYS A 1 187 ? 15.360 -9.092 2.960 1.00 84.19 187 CYS A C 1
ATOM 1489 O O . CYS A 1 187 ? 15.879 -10.156 3.308 1.00 84.19 187 CYS A O 1
ATOM 1491 N N . GLU A 1 188 ? 14.255 -8.629 3.548 1.00 82.38 188 GLU A N 1
ATOM 1492 C CA . GLU A 1 188 ? 13.503 -9.407 4.535 1.00 82.38 188 GLU A CA 1
ATOM 1493 C C . GLU A 1 188 ? 12.704 -10.520 3.847 1.00 82.38 188 GLU A C 1
ATOM 1495 O O . GLU A 1 188 ? 12.079 -10.308 2.810 1.00 82.38 188 GLU A O 1
ATOM 1500 N N . GLU A 1 189 ? 12.684 -11.711 4.451 1.00 70.06 189 GLU A N 1
ATOM 1501 C CA . GLU A 1 189 ? 11.966 -12.880 3.910 1.00 70.06 189 GLU A CA 1
ATOM 1502 C C . GLU A 1 189 ? 10.439 -12.790 4.111 1.00 70.06 189 GLU A C 1
ATOM 1504 O O . GLU A 1 189 ? 9.680 -13.546 3.500 1.00 70.06 189 GLU A O 1
ATOM 1509 N N . ASP A 1 190 ? 9.977 -11.898 4.995 1.00 73.69 190 ASP A N 1
ATOM 1510 C CA . ASP A 1 190 ? 8.572 -11.755 5.369 1.00 73.69 190 ASP A CA 1
ATOM 1511 C C . ASP A 1 190 ? 8.120 -10.295 5.274 1.00 73.69 190 ASP A C 1
ATOM 1513 O O . ASP A 1 190 ? 8.403 -9.467 6.141 1.00 73.69 190 ASP A O 1
ATOM 1517 N N . TRP A 1 191 ? 7.371 -9.984 4.217 1.00 81.56 191 TRP A N 1
ATOM 1518 C CA . TRP A 1 191 ? 6.819 -8.647 4.005 1.00 81.56 191 TRP A CA 1
ATOM 1519 C C . TRP A 1 191 ? 5.483 -8.424 4.710 1.00 81.56 191 TRP A C 1
ATOM 1521 O O . TRP A 1 191 ? 5.005 -7.295 4.702 1.00 81.56 191 TRP A O 1
ATOM 1531 N N . SER A 1 192 ? 4.886 -9.434 5.361 1.00 73.25 192 SER A N 1
ATOM 1532 C CA . SER A 1 192 ? 3.538 -9.353 5.966 1.00 73.25 192 SER A CA 1
ATOM 1533 C C . SER A 1 192 ? 3.366 -8.233 7.001 1.00 73.25 192 SER A C 1
ATOM 1535 O O . SER A 1 192 ? 2.240 -7.835 7.307 1.00 73.25 192 SER A O 1
ATOM 1537 N N . VAL A 1 193 ? 4.470 -7.658 7.489 1.00 73.19 193 VAL A N 1
ATOM 1538 C CA . VAL A 1 193 ? 4.493 -6.440 8.311 1.00 73.19 193 VAL A CA 1
ATOM 1539 C C . VAL A 1 193 ? 3.711 -5.294 7.657 1.00 73.19 193 VAL A C 1
ATOM 1541 O O . VAL A 1 193 ? 3.049 -4.536 8.370 1.00 73.19 193 VAL A O 1
ATOM 1544 N N . TRP A 1 194 ? 3.681 -5.219 6.321 1.00 75.69 194 TRP A N 1
ATOM 1545 C CA . TRP A 1 194 ? 2.940 -4.199 5.571 1.00 75.69 194 TRP A CA 1
ATOM 1546 C C . TRP A 1 194 ? 1.459 -4.132 5.978 1.00 75.69 194 TRP A C 1
ATOM 1548 O O . TRP A 1 194 ? 0.900 -3.044 6.115 1.00 75.69 194 TRP A O 1
ATOM 1558 N N . LEU A 1 195 ? 0.833 -5.288 6.234 1.00 68.50 195 LEU A N 1
ATOM 1559 C CA . LEU A 1 195 ? -0.573 -5.379 6.618 1.00 68.50 195 LEU A CA 1
ATOM 1560 C C . LEU A 1 195 ? -0.800 -4.774 8.012 1.00 68.50 195 LEU A C 1
ATOM 1562 O O . LEU A 1 195 ? -1.803 -4.102 8.248 1.00 68.50 195 LEU A O 1
ATOM 1566 N N . SER A 1 196 ? 0.146 -4.992 8.929 1.00 62.84 196 SER A N 1
ATOM 1567 C CA . SER A 1 196 ? 0.086 -4.442 10.287 1.00 62.84 196 SER A CA 1
ATOM 1568 C C . SER A 1 196 ? 0.361 -2.939 10.352 1.00 62.84 196 SER A C 1
ATOM 1570 O O . SER A 1 196 ? -0.149 -2.275 11.249 1.00 62.84 196 SER A O 1
ATOM 1572 N N . GLU A 1 197 ? 1.131 -2.396 9.404 1.00 66.25 197 GLU A N 1
ATOM 1573 C CA . GLU A 1 197 ? 1.406 -0.955 9.316 1.00 66.25 197 GLU A CA 1
ATOM 1574 C C . GLU A 1 197 ? 0.360 -0.196 8.494 1.00 66.25 197 GLU A C 1
ATOM 1576 O O . GLU A 1 197 ? 0.180 1.011 8.672 1.00 66.25 197 GLU A O 1
ATOM 1581 N N . SER A 1 198 ? -0.368 -0.883 7.612 1.00 66.81 198 SER A N 1
ATOM 1582 C CA . SER A 1 198 ? -1.473 -0.291 6.866 1.00 66.81 198 SER A CA 1
ATOM 1583 C C . SER A 1 198 ? -2.716 -0.195 7.750 1.00 66.81 198 SER A C 1
ATOM 1585 O O . SER A 1 198 ? -3.663 -0.975 7.638 1.00 66.81 198 SER A O 1
ATOM 1587 N N . SER A 1 199 ? -2.719 0.816 8.624 1.00 60.28 199 SER A N 1
ATOM 1588 C CA . SER A 1 199 ? -3.885 1.214 9.433 1.00 60.28 199 SER A CA 1
ATOM 1589 C C . SER A 1 199 ? -5.146 1.424 8.585 1.00 60.28 199 SER A C 1
ATOM 1591 O O . SER A 1 199 ? -6.261 1.168 9.037 1.00 60.28 199 SER A O 1
ATOM 1593 N N . TYR A 1 200 ? -4.947 1.803 7.320 1.00 61.84 200 TYR A N 1
ATOM 1594 C CA . TYR A 1 200 ? -5.934 1.861 6.245 1.00 61.84 200 TYR A CA 1
ATOM 1595 C C . TYR A 1 200 ? -6.702 0.540 6.023 1.00 61.84 200 TYR A C 1
ATOM 1597 O O . TYR A 1 200 ? -7.909 0.586 5.772 1.00 61.84 200 TYR A O 1
ATOM 1605 N N . LEU A 1 201 ? -6.040 -0.616 6.157 1.00 60.84 201 LEU A N 1
ATOM 1606 C CA . LEU A 1 201 ? -6.625 -1.943 5.937 1.00 60.84 201 LEU A CA 1
ATOM 1607 C C . LEU A 1 201 ? -7.032 -2.676 7.221 1.00 60.84 201 LEU A C 1
ATOM 1609 O O . LEU A 1 201 ? -7.885 -3.563 7.160 1.00 60.84 201 LEU A O 1
ATOM 1613 N N . THR A 1 202 ? -6.407 -2.370 8.363 1.00 59.22 202 THR A N 1
ATOM 1614 C CA . THR A 1 202 ? -6.450 -3.261 9.539 1.00 59.22 202 THR A CA 1
ATOM 1615 C C . THR A 1 202 ? -6.908 -2.652 10.855 1.00 59.22 202 THR A C 1
ATOM 1617 O O . THR A 1 202 ? -7.155 -3.417 11.790 1.00 59.22 202 THR A O 1
ATOM 1620 N N . GLU A 1 203 ? -7.079 -1.335 10.983 1.00 60.50 203 GLU A N 1
ATOM 1621 C CA . GLU A 1 203 ? -7.418 -0.752 12.288 1.00 60.50 203 GLU A CA 1
ATOM 1622 C C . GLU A 1 203 ? -8.914 -0.813 12.612 1.00 60.50 203 GLU A C 1
ATOM 1624 O O . GLU A 1 203 ? -9.587 0.202 12.800 1.00 60.50 203 GLU A O 1
ATOM 1629 N N . LEU A 1 204 ? -9.425 -2.032 12.781 1.00 69.69 204 LEU A N 1
ATOM 1630 C CA . LEU A 1 204 ? -10.527 -2.222 13.708 1.00 69.69 204 LEU A CA 1
ATOM 1631 C C . LEU A 1 204 ? -9.991 -2.028 15.131 1.00 69.69 204 LEU A C 1
ATOM 1633 O O . LEU A 1 204 ? -9.130 -2.774 15.601 1.00 69.69 204 LEU A O 1
ATOM 1637 N N . LYS A 1 205 ? -10.489 -1.008 15.824 1.00 79.62 205 LYS A N 1
ATOM 1638 C CA . LYS A 1 205 ? -10.027 -0.638 17.166 1.00 79.62 205 LYS A CA 1
ATOM 1639 C C . LYS A 1 205 ? -10.802 -1.398 18.221 1.00 79.62 205 LYS A C 1
ATOM 1641 O O . LYS A 1 205 ? -12.023 -1.465 18.162 1.00 79.62 205 LYS A O 1
ATOM 1646 N N . ASP A 1 206 ? -10.100 -1.923 19.214 1.00 89.00 206 ASP A N 1
ATOM 1647 C CA . ASP A 1 206 ? -10.692 -2.483 20.429 1.00 89.00 206 ASP A CA 1
ATOM 1648 C C . ASP A 1 206 ? -10.569 -1.520 21.615 1.00 89.00 206 ASP A C 1
ATOM 1650 O O . ASP A 1 206 ? -10.787 -1.924 22.747 1.00 89.00 206 ASP A O 1
ATOM 1654 N N . TYR A 1 207 ? -10.215 -0.249 21.410 1.00 90.19 207 TYR A N 1
ATOM 1655 C CA . TYR A 1 207 ? -10.043 0.695 22.511 1.00 90.19 207 TYR A CA 1
ATOM 1656 C C . TYR A 1 207 ? -10.497 2.116 22.175 1.00 90.19 207 TYR A C 1
ATOM 1658 O O . TYR A 1 207 ? -10.519 2.540 21.021 1.00 90.19 207 TYR A O 1
ATOM 1666 N N . VAL A 1 208 ? -10.826 2.868 23.225 1.00 91.94 208 VAL A N 1
ATOM 1667 C CA . VAL A 1 208 ? -11.192 4.286 23.185 1.00 91.94 208 VAL A CA 1
ATOM 1668 C C . VAL A 1 208 ? -10.257 5.048 24.112 1.00 91.94 208 VAL A C 1
ATOM 1670 O O . VAL A 1 208 ? -10.240 4.786 25.312 1.00 91.94 208 VAL A O 1
ATOM 1673 N N . ASN A 1 209 ? -9.500 6.005 23.580 1.00 91.94 209 ASN A N 1
ATOM 1674 C CA . ASN A 1 209 ? -8.762 6.949 24.419 1.00 91.94 209 ASN A CA 1
ATOM 1675 C C . ASN A 1 209 ? -9.736 7.978 24.992 1.00 91.94 209 ASN A C 1
ATOM 1677 O O . ASN A 1 209 ? -10.519 8.560 24.240 1.00 91.94 209 ASN A O 1
ATOM 1681 N N . LEU A 1 210 ? -9.677 8.199 26.303 1.00 93.75 210 LEU A N 1
ATOM 1682 C CA . LEU A 1 210 ? -10.500 9.204 26.962 1.00 93.75 210 LEU A CA 1
ATOM 1683 C C . LEU A 1 210 ? -9.851 10.578 26.799 1.00 93.75 210 LEU A C 1
ATOM 1685 O O . LEU A 1 210 ? -8.639 10.731 26.960 1.00 93.75 210 LEU A O 1
ATOM 1689 N N . SER A 1 211 ? -10.653 11.581 26.454 1.00 92.31 211 SER A N 1
ATOM 1690 C CA . SER A 1 211 ? -10.165 12.931 26.149 1.00 92.31 211 SER A CA 1
ATOM 1691 C C . SER A 1 211 ? -9.822 13.755 27.389 1.00 92.31 211 SER A C 1
ATOM 1693 O O . SER A 1 211 ? -9.083 14.734 27.288 1.00 92.31 211 SER A O 1
ATOM 1695 N N . GLU A 1 212 ? -10.338 13.358 28.552 1.00 93.19 212 GLU A N 1
ATOM 1696 C CA . GLU A 1 212 ? -10.176 14.070 29.822 1.00 93.19 212 GLU A CA 1
ATOM 1697 C C . GLU A 1 212 ? -9.383 13.239 30.835 1.00 93.19 212 GLU A C 1
ATOM 1699 O O . GLU A 1 212 ? -9.542 12.017 30.919 1.00 93.19 212 GLU A O 1
ATOM 1704 N N . ASP A 1 213 ? -8.569 13.928 31.634 1.00 88.31 213 ASP A N 1
ATOM 1705 C CA . ASP A 1 213 ? -7.794 13.339 32.726 1.00 88.31 213 ASP A CA 1
ATOM 1706 C C . ASP A 1 213 ? -8.687 13.032 33.950 1.00 88.31 213 ASP A C 1
ATOM 1708 O O . ASP A 1 213 ? -9.749 13.629 34.145 1.00 88.31 213 ASP A O 1
ATOM 1712 N N . ASP A 1 214 ? -8.241 12.107 34.805 1.00 88.94 214 ASP A N 1
ATOM 1713 C CA . ASP A 1 214 ? -8.914 11.699 36.051 1.00 88.94 214 ASP A CA 1
ATOM 1714 C C . ASP A 1 214 ? -10.401 11.275 35.894 1.00 88.94 214 ASP A C 1
ATOM 1716 O O . ASP A 1 214 ? -11.282 11.764 36.627 1.00 88.94 214 ASP A O 1
ATOM 1720 N N . PRO A 1 215 ? -10.728 10.336 34.979 1.00 93.56 215 PRO A N 1
ATOM 1721 C CA . PRO A 1 215 ? -12.071 9.774 34.897 1.00 93.56 215 PRO A CA 1
ATOM 1722 C C . PRO A 1 215 ? -12.414 9.028 36.194 1.00 93.56 215 PRO A C 1
ATOM 1724 O O . PRO A 1 215 ? -11.582 8.349 36.791 1.00 93.56 215 PRO A O 1
ATOM 1727 N N . ILE A 1 216 ? -13.668 9.117 36.637 1.00 94.75 216 ILE A N 1
ATOM 1728 C CA . ILE A 1 216 ? -14.189 8.327 37.757 1.00 94.75 216 ILE A CA 1
ATOM 1729 C C . ILE A 1 216 ? -14.503 6.923 37.213 1.00 94.75 216 ILE A C 1
ATOM 1731 O O . ILE A 1 216 ? -15.518 6.788 36.518 1.00 94.75 216 ILE A O 1
ATOM 1735 N N . PRO A 1 217 ? -13.721 5.868 37.530 1.00 92.12 217 PRO A N 1
ATOM 1736 C CA . PRO A 1 217 ? -13.839 4.580 36.838 1.00 92.12 217 PRO A CA 1
ATOM 1737 C C . PRO A 1 217 ? -15.215 3.924 37.007 1.00 92.12 217 PRO A C 1
ATOM 1739 O O . PRO A 1 217 ? -15.790 3.417 36.050 1.00 92.12 217 PRO A O 1
ATOM 1742 N N . ASP A 1 218 ? -15.808 4.043 38.199 1.00 93.06 218 ASP A N 1
ATOM 1743 C CA . ASP A 1 218 ? -17.147 3.516 38.510 1.00 93.06 218 ASP A CA 1
ATOM 1744 C C . ASP A 1 218 ? -18.286 4.206 37.732 1.00 93.06 218 ASP A C 1
ATOM 1746 O O . ASP A 1 218 ? -19.436 3.767 37.788 1.00 93.06 218 ASP A O 1
ATOM 1750 N N . SER A 1 219 ? -17.999 5.318 37.048 1.00 94.94 219 SER A N 1
ATOM 1751 C CA . SER A 1 219 ? -18.974 6.063 36.246 1.00 94.94 219 SER A CA 1
ATOM 1752 C C . SER A 1 219 ? -18.921 5.743 34.753 1.00 94.94 219 SER A C 1
ATOM 1754 O O . SER A 1 219 ? -19.795 6.213 34.024 1.00 94.94 219 SER A O 1
ATOM 1756 N N . ILE A 1 220 ? -17.910 4.988 34.311 1.00 95.56 220 ILE A N 1
ATOM 1757 C CA . ILE A 1 220 ? -17.688 4.665 32.902 1.00 95.56 220 ILE A CA 1
ATOM 1758 C C . ILE A 1 220 ? -18.768 3.684 32.435 1.00 95.56 220 ILE A C 1
ATOM 1760 O O . ILE A 1 220 ? -19.009 2.647 33.054 1.00 95.56 220 ILE A O 1
ATOM 1764 N N . ILE A 1 221 ? -19.424 4.023 31.329 1.00 96.19 221 ILE A N 1
ATOM 1765 C CA . ILE A 1 221 ? -20.389 3.170 30.637 1.00 96.19 221 ILE A CA 1
ATOM 1766 C C . ILE A 1 221 ? -20.035 3.180 29.154 1.00 96.19 221 ILE A C 1
ATOM 1768 O O . ILE A 1 221 ? -19.939 4.249 28.554 1.00 96.19 221 ILE A O 1
ATOM 1772 N N . VAL A 1 222 ? -19.881 1.992 28.572 1.00 96.12 222 VAL A N 1
ATOM 1773 C CA . VAL A 1 222 ? -19.589 1.811 27.147 1.00 96.12 222 VAL A CA 1
ATOM 1774 C C . VAL A 1 222 ? -20.846 1.368 26.416 1.00 96.12 222 VAL A C 1
ATOM 1776 O O . VAL A 1 222 ? -21.565 0.481 26.887 1.00 96.12 222 VAL A O 1
ATOM 1779 N N . TYR A 1 223 ? -21.090 1.972 25.263 1.00 96.44 223 TYR A N 1
ATOM 1780 C CA . TYR A 1 223 ? -22.160 1.640 24.341 1.00 96.44 223 TYR A CA 1
ATOM 1781 C C . TYR A 1 223 ? -21.562 1.158 23.023 1.00 96.44 223 TYR A C 1
ATOM 1783 O O . TYR A 1 223 ? -20.587 1.729 22.540 1.00 96.44 223 TYR A O 1
ATOM 1791 N N . LEU A 1 224 ? -22.172 0.125 22.454 1.00 94.62 224 LEU A N 1
ATOM 1792 C CA . LEU A 1 224 ? -21.949 -0.341 21.093 1.00 94.62 224 LEU A CA 1
ATOM 1793 C C . LEU A 1 224 ? -23.280 -0.217 20.351 1.00 94.62 224 LEU A C 1
ATOM 1795 O O . LEU A 1 224 ? -24.277 -0.788 20.791 1.00 94.62 224 LEU A O 1
ATOM 1799 N N . ASP A 1 225 ? -23.323 0.582 19.288 1.00 93.12 225 ASP A N 1
ATOM 1800 C CA . ASP A 1 225 ? -24.526 0.840 18.484 1.00 93.12 225 ASP A CA 1
ATOM 1801 C C . ASP A 1 225 ? -25.761 1.244 19.316 1.00 93.12 225 ASP A C 1
ATOM 1803 O O . ASP A 1 225 ? -26.897 0.853 19.038 1.00 93.12 225 ASP A O 1
ATOM 1807 N N . ASN A 1 226 ? -25.550 2.105 20.319 1.00 92.06 226 ASN A N 1
ATOM 1808 C CA . ASN A 1 226 ? -26.537 2.576 21.307 1.00 92.06 226 ASN A CA 1
ATOM 1809 C C . ASN A 1 226 ? -26.986 1.540 22.358 1.00 92.06 226 ASN A C 1
ATOM 1811 O O . ASN A 1 226 ? -27.868 1.842 23.171 1.00 92.06 226 ASN A O 1
ATOM 1815 N N . GLU A 1 227 ? -26.395 0.347 22.401 1.00 95.38 227 GLU A N 1
ATOM 1816 C CA . GLU A 1 227 ? -26.645 -0.646 23.448 1.00 95.38 227 GLU A CA 1
ATOM 1817 C C . GLU A 1 227 ? -25.491 -0.679 24.455 1.00 95.38 227 GLU A C 1
ATOM 1819 O O . GLU A 1 227 ? -24.327 -0.786 24.086 1.00 95.38 227 GLU A O 1
ATOM 1824 N N . ALA A 1 228 ? -25.800 -0.578 25.751 1.00 95.06 228 ALA A N 1
ATOM 1825 C CA . ALA A 1 228 ? -24.774 -0.648 26.790 1.00 95.06 228 ALA A CA 1
ATOM 1826 C C . ALA A 1 228 ? -24.186 -2.065 26.868 1.00 95.06 228 ALA A C 1
ATOM 1828 O O . ALA A 1 228 ? -24.930 -3.038 27.035 1.00 95.06 228 ALA A O 1
ATOM 1829 N N . ILE A 1 229 ? -22.859 -2.167 26.808 1.00 96.19 229 ILE A N 1
ATOM 1830 C CA . ILE A 1 22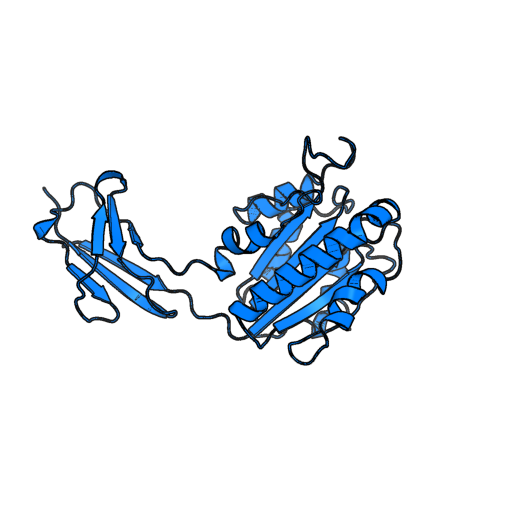9 ? -22.139 -3.443 26.793 1.00 96.19 229 ILE A CA 1
ATOM 1831 C C . ILE A 1 229 ? -21.303 -3.669 28.057 1.00 96.19 229 ILE A C 1
ATOM 1833 O O . ILE A 1 229 ? -20.949 -2.752 28.802 1.00 96.19 229 ILE A O 1
ATOM 1837 N N . TYR A 1 230 ? -20.971 -4.939 28.271 1.00 92.94 230 TYR A N 1
ATOM 1838 C CA . TYR A 1 230 ? -19.961 -5.408 29.219 1.00 92.94 230 TYR A CA 1
ATOM 1839 C C . TYR A 1 230 ? -18.817 -6.073 28.439 1.00 92.94 230 TYR A C 1
ATOM 1841 O O . TYR A 1 230 ? -18.969 -6.334 27.248 1.00 92.94 230 TYR A O 1
ATOM 1849 N N . GLY A 1 231 ? -17.711 -6.401 29.111 1.00 92.75 231 GLY A N 1
ATOM 1850 C CA . GLY A 1 231 ? -16.532 -6.988 28.456 1.00 92.75 231 GLY A CA 1
ATOM 1851 C C . GLY A 1 231 ? -15.569 -5.915 27.963 1.00 92.75 231 GLY A C 1
ATOM 1852 O O . GLY A 1 231 ? -15.218 -5.862 26.789 1.00 92.75 231 GLY A O 1
ATOM 1853 N N . TRP A 1 232 ? -15.240 -4.998 28.864 1.00 96.38 232 TRP A N 1
ATOM 1854 C CA . TRP A 1 232 ? -14.268 -3.938 28.673 1.00 96.38 232 TRP A CA 1
ATOM 1855 C C . TRP A 1 232 ? -13.624 -3.626 30.023 1.00 96.38 232 TRP A C 1
ATOM 1857 O O . TRP A 1 232 ? -14.216 -3.881 31.079 1.00 96.38 232 TRP A O 1
ATOM 1867 N N . GLU A 1 233 ? -12.434 -3.046 29.995 1.00 96.69 233 GLU A N 1
ATOM 1868 C CA . GLU A 1 233 ? -11.712 -2.574 31.168 1.00 96.69 233 GLU A CA 1
ATOM 1869 C C . GLU A 1 233 ? -11.174 -1.159 30.950 1.00 96.69 233 GLU A C 1
ATOM 1871 O O . GLU A 1 233 ? -10.812 -0.766 29.843 1.00 96.69 233 GLU A O 1
ATOM 1876 N N . TYR A 1 234 ? -11.1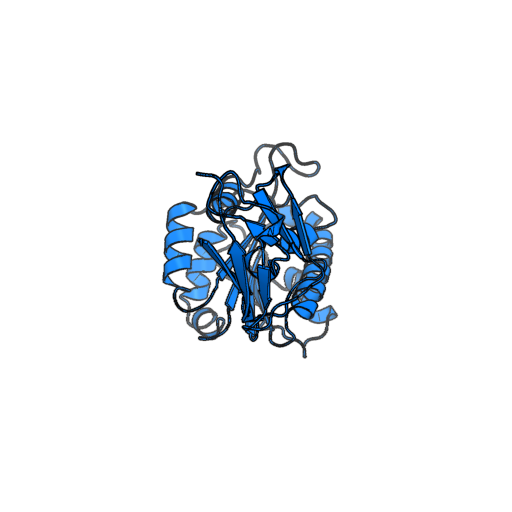33 -0.373 32.024 1.00 96.19 234 TYR A N 1
ATOM 1877 C CA . TYR A 1 234 ? -10.433 0.905 32.018 1.00 96.19 234 TYR A CA 1
ATOM 1878 C C . TYR A 1 234 ? -8.956 0.678 32.354 1.00 96.19 234 TYR A C 1
ATOM 1880 O O . TYR A 1 234 ? -8.633 0.095 33.391 1.00 96.19 234 TYR A O 1
ATOM 1888 N N . VAL A 1 235 ? -8.075 1.157 31.481 1.00 95.88 235 VAL A N 1
ATOM 1889 C CA . VAL A 1 235 ? -6.620 1.070 31.600 1.00 95.88 235 VAL A CA 1
ATOM 1890 C C . VAL A 1 235 ? -6.088 2.443 32.002 1.00 95.88 235 VAL A C 1
ATOM 1892 O O . VAL A 1 235 ? -6.011 3.358 31.182 1.00 95.88 235 VAL A O 1
ATOM 1895 N N . GLU A 1 236 ? -5.725 2.580 33.278 1.00 92.50 236 GLU A N 1
ATOM 1896 C CA . GLU A 1 236 ? -5.281 3.849 33.874 1.00 92.50 236 GLU A CA 1
ATOM 1897 C C . GLU A 1 236 ? -3.973 4.363 33.252 1.00 92.50 236 GLU A C 1
ATOM 1899 O O . GLU A 1 236 ? -3.853 5.554 32.984 1.00 92.50 236 GLU A O 1
ATOM 1904 N N . ASP A 1 237 ? -3.030 3.465 32.943 1.00 90.56 237 ASP A N 1
ATOM 1905 C CA . ASP A 1 237 ? -1.715 3.821 32.384 1.00 90.56 237 ASP A CA 1
ATOM 1906 C C . ASP A 1 237 ? -1.805 4.541 31.027 1.00 90.56 237 ASP A C 1
ATOM 1908 O O . ASP A 1 237 ? -0.955 5.374 30.710 1.00 90.56 237 ASP A O 1
ATOM 1912 N N . SER A 1 238 ? -2.819 4.218 30.221 1.00 89.94 238 SER A N 1
ATOM 1913 C CA . SER A 1 238 ? -3.044 4.795 28.890 1.00 89.94 238 SER A CA 1
ATOM 1914 C C . SER A 1 238 ? -4.267 5.709 28.818 1.00 89.94 238 SER A C 1
ATOM 1916 O O . SER A 1 238 ? -4.588 6.183 27.732 1.00 89.94 238 SER A O 1
ATOM 1918 N N . ASN A 1 239 ? -4.948 5.952 29.946 1.00 93.75 239 ASN A N 1
ATOM 1919 C CA . ASN A 1 239 ? -6.228 6.663 30.021 1.00 93.75 239 ASN A CA 1
ATOM 1920 C C . ASN A 1 239 ? -7.208 6.226 28.914 1.00 93.75 239 ASN A C 1
ATOM 1922 O O . ASN A 1 239 ? -7.691 7.025 28.109 1.00 93.75 239 ASN A O 1
ATOM 1926 N N . SER A 1 240 ? -7.456 4.919 28.828 1.00 94.25 240 SER A N 1
ATOM 1927 C CA . SER A 1 240 ? -8.250 4.341 27.740 1.00 94.25 240 SER A CA 1
ATOM 1928 C C . SER A 1 240 ? -9.195 3.261 28.240 1.00 94.25 240 SER A C 1
ATOM 1930 O O . SER A 1 240 ? -8.916 2.590 29.232 1.00 94.25 240 SER A O 1
ATOM 1932 N N . VAL A 1 241 ? -10.306 3.070 27.542 1.00 95.62 241 VAL A N 1
ATOM 1933 C CA . VAL A 1 241 ? -11.194 1.925 27.734 1.00 95.62 241 VAL A CA 1
ATOM 1934 C C . VAL A 1 241 ? -10.894 0.897 26.662 1.00 95.62 241 VAL A C 1
ATOM 1936 O O . VAL A 1 241 ? -11.054 1.188 25.481 1.00 95.62 241 VAL A O 1
ATOM 1939 N N . LYS A 1 242 ? -10.473 -0.295 27.077 1.00 95.25 242 LYS A N 1
ATOM 1940 C CA . LYS A 1 242 ? -10.173 -1.424 26.201 1.00 95.25 242 LYS A CA 1
ATOM 1941 C C . LYS A 1 242 ? -11.314 -2.435 26.231 1.00 95.25 242 LYS A C 1
ATOM 1943 O O . LYS A 1 242 ? -11.781 -2.805 27.299 1.00 95.25 242 LYS A O 1
ATOM 1948 N N . LEU A 1 243 ? -11.758 -2.875 25.068 1.00 94.75 243 LEU A N 1
ATOM 1949 C CA . LEU A 1 243 ? -12.772 -3.892 24.839 1.00 94.75 243 LEU A CA 1
ATOM 1950 C C . LEU A 1 243 ? -12.108 -5.277 24.813 1.00 94.75 243 LEU A C 1
ATOM 1952 O O . LEU A 1 243 ? -11.009 -5.448 24.290 1.00 94.75 243 LEU A O 1
ATOM 1956 N N . ASP A 1 244 ? -12.799 -6.292 25.328 1.00 93.62 244 ASP A N 1
ATOM 1957 C CA . ASP A 1 244 ? -12.335 -7.690 25.289 1.00 93.62 244 ASP A CA 1
ATOM 1958 C C . ASP A 1 244 ? -12.483 -8.327 23.889 1.00 93.62 244 ASP A C 1
ATOM 1960 O O . ASP A 1 244 ? -12.159 -9.501 23.682 1.00 93.62 244 ASP A O 1
ATOM 1964 N N . PHE A 1 245 ? -13.030 -7.576 22.934 1.00 89.00 245 PHE A N 1
ATOM 1965 C CA . PHE A 1 245 ? -13.276 -7.974 21.556 1.00 89.00 245 PHE A CA 1
ATOM 1966 C C . PHE A 1 245 ? -13.110 -6.771 20.627 1.00 89.00 245 PHE A C 1
ATOM 1968 O O . PHE A 1 245 ? -13.213 -5.624 21.050 1.00 89.00 245 PHE A O 1
ATOM 1975 N N . VAL A 1 246 ? -12.909 -7.051 19.344 1.00 86.00 246 VAL A N 1
ATOM 1976 C CA . VAL A 1 246 ? -12.862 -6.044 18.286 1.00 86.00 246 VAL A CA 1
ATOM 1977 C C . VAL A 1 246 ? -14.284 -5.876 17.723 1.00 86.00 246 VAL A C 1
ATOM 1979 O O . VAL A 1 246 ? -14.823 -6.861 17.215 1.00 86.00 246 VAL A O 1
ATOM 1982 N N . PRO A 1 247 ? -14.929 -4.699 17.846 1.00 87.69 247 PRO A N 1
ATOM 1983 C CA . PRO A 1 247 ? -16.230 -4.431 17.235 1.00 87.69 247 PRO A CA 1
ATOM 1984 C C . PRO A 1 247 ? -16.214 -4.605 15.716 1.00 87.69 247 PRO A C 1
ATOM 1986 O O . PRO A 1 247 ? -15.195 -4.332 15.082 1.00 87.69 247 PRO A O 1
ATOM 1989 N N . ASP A 1 248 ? -17.351 -5.009 15.148 1.00 83.88 248 ASP A N 1
ATOM 1990 C CA . ASP A 1 248 ? -17.517 -5.188 13.703 1.00 83.88 248 ASP A CA 1
ATOM 1991 C C . ASP A 1 248 ? -17.343 -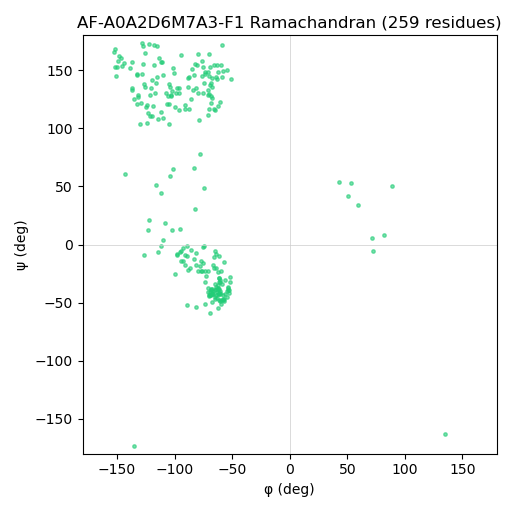3.863 12.937 1.00 83.88 248 ASP A C 1
ATOM 1993 O O . ASP A 1 248 ? -17.582 -2.783 13.478 1.00 83.88 248 ASP A O 1
ATOM 1997 N N . ASN A 1 249 ? -16.954 -3.940 11.659 1.00 78.50 249 ASN A N 1
ATOM 1998 C CA . ASN A 1 249 ? -16.852 -2.766 10.784 1.00 78.50 249 ASN A CA 1
ATOM 1999 C C . ASN A 1 249 ? -18.139 -1.915 10.808 1.00 78.50 249 ASN A C 1
ATOM 2001 O O . ASN A 1 249 ? -19.246 -2.454 10.883 1.00 78.50 249 ASN A O 1
ATOM 2005 N N . GLY A 1 250 ? -17.986 -0.590 10.751 1.00 77.81 250 GLY A N 1
ATOM 2006 C CA . GLY A 1 250 ? -19.092 0.373 10.821 1.00 77.81 250 GLY A CA 1
ATOM 2007 C C . GLY A 1 250 ? -19.753 0.530 12.201 1.00 77.81 250 GLY A C 1
ATOM 2008 O O . GLY A 1 250 ? -20.595 1.415 12.371 1.00 77.81 250 GLY A O 1
ATOM 2009 N N . ALA A 1 251 ? -19.385 -0.275 13.206 1.00 87.38 251 ALA A N 1
ATOM 2010 C CA . ALA A 1 251 ? -19.971 -0.177 14.540 1.00 87.38 251 ALA A CA 1
ATOM 2011 C C . ALA A 1 251 ? -19.555 1.115 15.261 1.00 87.38 251 ALA A C 1
ATOM 2013 O O . ALA A 1 251 ? -18.384 1.510 15.251 1.00 87.38 251 ALA A O 1
ATOM 2014 N N . LEU A 1 252 ? -20.509 1.764 15.930 1.00 90.19 252 LEU A N 1
ATOM 2015 C CA . LEU A 1 252 ? -20.280 2.950 16.755 1.00 90.19 252 LEU A CA 1
ATOM 2016 C C . LEU A 1 252 ? -19.987 2.529 18.198 1.00 90.19 252 LEU A C 1
ATOM 2018 O O . LEU A 1 252 ? -20.845 1.946 18.862 1.00 90.19 252 LEU A O 1
ATOM 2022 N N . VAL A 1 253 ? -18.811 2.893 18.707 1.00 93.88 253 VAL A N 1
ATOM 2023 C CA . VAL A 1 253 ? -18.455 2.748 20.123 1.00 93.88 253 VAL A CA 1
ATOM 2024 C C . VAL A 1 253 ? -18.492 4.113 20.795 1.00 93.88 253 VAL A C 1
ATOM 2026 O O . VAL A 1 253 ? -17.831 5.048 20.345 1.00 93.88 253 VAL A O 1
ATOM 2029 N N . GLU A 1 254 ? -19.222 4.224 21.902 1.00 96.25 254 GLU A N 1
ATOM 2030 C CA . GLU A 1 254 ? -19.302 5.439 22.720 1.00 96.25 254 GLU A CA 1
ATOM 2031 C C . GLU A 1 254 ? -18.978 5.125 24.181 1.00 96.25 254 GLU A C 1
ATOM 2033 O O . GLU A 1 254 ? -19.460 4.144 24.745 1.00 96.25 254 GLU A O 1
ATOM 2038 N N . VAL A 1 255 ? -18.208 5.989 24.833 1.00 96.44 255 VAL A N 1
ATOM 2039 C CA . VAL A 1 255 ? -17.841 5.871 26.245 1.00 96.44 255 VAL A CA 1
ATOM 2040 C C . VAL A 1 255 ? -18.308 7.109 26.983 1.00 96.44 255 VAL A C 1
ATOM 2042 O O . VAL A 1 255 ? -17.776 8.199 26.798 1.00 96.44 255 VAL A O 1
ATOM 2045 N N . GLY A 1 256 ? -19.310 6.942 27.843 1.00 95.88 256 GLY A N 1
ATOM 2046 C CA . GLY A 1 256 ? -19.805 7.992 28.724 1.00 95.88 256 GLY A CA 1
ATOM 2047 C C . GLY A 1 256 ? -19.185 7.893 30.115 1.00 95.88 256 GLY A C 1
ATOM 2048 O O . GLY A 1 256 ? -19.230 6.826 30.723 1.00 95.88 256 GLY A O 1
ATOM 2049 N N . TYR A 1 257 ? -18.659 8.997 30.652 1.00 95.88 257 TYR A N 1
ATOM 2050 C CA . TYR A 1 257 ? -18.042 9.013 31.986 1.00 95.88 257 TYR A CA 1
ATOM 2051 C C . TYR A 1 257 ? -18.130 10.377 32.699 1.00 95.88 257 TYR A C 1
ATOM 2053 O O . TYR A 1 257 ? -18.544 11.406 32.145 1.00 95.88 257 TYR A O 1
ATOM 2061 N N . GLN A 1 258 ? -17.812 10.380 33.993 1.00 95.62 258 GLN A N 1
ATOM 2062 C CA . GLN A 1 258 ? -17.643 11.570 34.831 1.00 95.62 258 GLN A CA 1
ATOM 2063 C C . GLN A 1 258 ? -16.169 11.738 35.206 1.00 95.62 258 GLN A C 1
ATOM 2065 O O . GLN A 1 258 ? -15.428 10.764 35.225 1.00 95.62 258 GLN A O 1
ATOM 2070 N N . ILE A 1 259 ? -15.771 12.961 35.546 1.00 92.69 259 ILE A N 1
ATOM 2071 C CA . ILE A 1 259 ? -14.406 13.313 35.961 1.00 92.69 259 ILE A CA 1
ATOM 2072 C C . ILE A 1 259 ? -14.412 13.839 37.396 1.00 92.69 259 ILE A C 1
ATOM 2074 O O . ILE A 1 259 ? -15.435 14.367 37.859 1.00 92.69 259 ILE A O 1
ATOM 2078 N N . TYR A 1 260 ? -13.290 13.711 38.101 1.00 85.62 260 TYR A N 1
ATOM 2079 C CA . TYR A 1 260 ? -13.083 14.449 39.347 1.00 85.62 260 TYR A CA 1
ATOM 2080 C C . TYR A 1 260 ? -12.930 15.953 39.040 1.00 85.62 260 TYR A C 1
ATOM 2082 O O . TYR A 1 260 ? -12.324 16.331 38.045 1.00 85.62 260 TYR A O 1
ATOM 2090 N N . ILE A 1 261 ? -13.537 16.813 39.870 1.00 74.50 261 ILE A N 1
ATOM 2091 C CA . ILE A 1 261 ? -13.461 18.287 39.759 1.00 74.50 261 ILE A CA 1
ATOM 2092 C C . ILE A 1 261 ? -12.486 18.827 40.801 1.00 74.50 261 ILE A C 1
ATOM 2094 O O . ILE A 1 261 ? -12.597 18.380 41.969 1.00 74.50 261 ILE A O 1
#

Sequence (261 aa):
MVVDSFIQPEPIEELDVLISLDTSGSMHDNFEDVANGMELLRLDIERLTLDYKFGYITMDPTNIGYIGPYDSSSSSIDMLMAPNLLPSTGYEEGFAATYYFLTSEEGFNFPRAEADFLLFLISDEDEQSSISPEIFQEWLQEQFSEVRHDIVSITQLEGSACGYTYDVGYKYEELAVLYNKSAIDICEEDWSVWLSESSYLTELKDYVNLSEDDPIPDSIIVYLDNEAIYGWEYVEDSNSVKLDFVPDNGALVEVGYQIYI

Foldseek 3Di:
DDKFKDFFAFQQEAEEEEEAEAQAPVCPVLLVLVLLQQLLVVVLVVVRYQHYFYKYWYQDLVQIWIDDGDGNVHDSVCSSCVSVPTDHDDALQSLNSLVSQCPDPNNVPRDDPAGEYEYERAEAAANDDPQALVNSVVVVCVVQVPHHYDYAAAYADQPDDPDDNRRHHVRSQVNQVVVVHGHHHSNDSHPNVRCVRPCVNDPLDQKTADPDPAWPQVFKWKDKQNHTDDAWDQDNVRNMIGHNDRDDHRIMIMIDTDHDD